Protein AF-A0A5B8LGE0-F1 (afdb_monomer_lite)

Radius of gyration: 20.59 Å; chains: 1; bounding box: 52×40×58 Å

Organism: NCBI:txid1813879

Sequence (280 aa):
MVETSIPETMGCWAMPAGNFDSQLISVGMAQWNFGTGSLQPVLTAWRGQFRHKRDFKRARDALAPSYGKLLFSKDCLAVPVADKCRAAILAAEDEKGRLTPVLAAELTALFESDAMLQVQTDTYIALLDKVRLDLLRVFPAGPMTLRKVRWAIDTRVQQGFLPGDEDIARLRAKLAAMPEAERWPRLRAIFDWYGALARTIDQDGISRDAAWNVAAWNCLIDAGRVDAEQYELMSLTFLRSRTAIGNSGRWQALAFERRAKIVLGVGSVSGVRDGACPAA

pLDDT: mean 88.51, std 12.73, range [37.72, 98.5]

Foldseek 3Di:
DVLLQVLQAPDQWRQWWACLPPQGIFGTRLRQGQQQLRVLVLLVVLCVVDPDPVVSVVVLCVLQVDCSCLCPDPQSSDVNRHPVSVVVSQVQADPNRGGHPNVSRSRVSQCPDPSSVVSRVVVVVVVLVVLVVQLCLLDVDDDDDPLSSSLSSLCCSPPVHFDDPVLSVVLVVCVVPDDPVVLLVVLLVLLVVLLVVLPDPLAPQDDVWNVVFSVFVNLCSVVVNQDPQLSSQLSSLSVSLVPPCVVHNSHSSLSSQSSNCSSSVFGAGSNDTGDGRPVD

Structure (mmCIF, N/CA/C/O backbone):
data_AF-A0A5B8LGE0-F1
#
_entry.id   AF-A0A5B8LGE0-F1
#
loop_
_atom_site.group_PDB
_atom_site.id
_atom_site.type_symbol
_atom_site.label_atom_id
_atom_site.label_alt_id
_atom_site.label_comp_id
_atom_site.label_asym_id
_atom_site.label_entity_id
_atom_site.label_seq_id
_atom_site.pdbx_PDB_ins_code
_atom_site.Cartn_x
_atom_site.Cartn_y
_atom_site.Cartn_z
_atom_site.occupancy
_atom_site.B_iso_or_equiv
_atom_site.auth_seq_id
_atom_site.auth_comp_id
_atom_site.auth_asym_id
_atom_site.auth_atom_id
_atom_site.pdbx_PDB_model_num
ATOM 1 N N . MET A 1 1 ? -8.002 -11.245 -5.816 1.00 41.38 1 MET A N 1
ATOM 2 C CA . MET A 1 1 ? -7.212 -10.367 -6.701 1.00 41.38 1 MET A CA 1
ATOM 3 C C . MET A 1 1 ? -8.003 -9.132 -7.092 1.00 41.38 1 MET A C 1
ATOM 5 O O . MET A 1 1 ? -7.560 -8.073 -6.703 1.00 41.38 1 MET A O 1
ATOM 9 N N . VAL A 1 2 ? -9.191 -9.241 -7.705 1.00 37.72 2 VAL A N 1
ATOM 10 C CA . VAL A 1 2 ? -10.002 -8.075 -8.141 1.00 37.72 2 VAL A CA 1
ATOM 11 C C . VAL A 1 2 ? -10.162 -6.972 -7.076 1.00 37.72 2 VAL A C 1
ATOM 13 O O . VAL A 1 2 ? -9.862 -5.820 -7.339 1.00 37.72 2 VAL A O 1
ATOM 16 N N . GLU A 1 3 ? -10.549 -7.286 -5.838 1.00 39.28 3 GLU A N 1
ATOM 17 C CA . GLU A 1 3 ? -10.764 -6.235 -4.820 1.00 39.28 3 GLU A CA 1
ATOM 18 C C . GLU A 1 3 ? -9.477 -5.581 -4.280 1.00 39.28 3 GLU A C 1
ATOM 20 O O . GLU A 1 3 ? -9.503 -4.423 -3.877 1.00 39.28 3 GLU A O 1
ATOM 25 N N . THR A 1 4 ? -8.341 -6.290 -4.284 1.00 43.78 4 THR A N 1
ATOM 26 C CA . THR A 1 4 ? -7.024 -5.695 -3.972 1.00 43.78 4 THR A CA 1
ATOM 27 C C . THR A 1 4 ? -6.427 -4.979 -5.178 1.00 43.78 4 THR A C 1
ATOM 29 O O . THR A 1 4 ? -5.515 -4.177 -5.027 1.00 43.78 4 THR A O 1
ATOM 32 N N . SER A 1 5 ? -6.917 -5.308 -6.374 1.00 41.28 5 SER A N 1
ATOM 33 C CA . SER A 1 5 ? -6.426 -4.784 -7.633 1.00 41.28 5 SER A CA 1
ATOM 34 C C . SER A 1 5 ? -7.155 -3.486 -7.987 1.00 41.28 5 SER A C 1
ATOM 36 O O . SER A 1 5 ? -6.488 -2.559 -8.396 1.00 41.28 5 SER A O 1
ATOM 38 N N . ILE A 1 6 ? -8.456 -3.317 -7.723 1.00 41.47 6 ILE A N 1
ATOM 39 C CA . ILE A 1 6 ? -9.219 -2.102 -8.101 1.00 41.47 6 ILE A CA 1
ATOM 40 C C . ILE A 1 6 ? -8.590 -0.762 -7.652 1.00 41.47 6 ILE A C 1
ATOM 42 O O . ILE A 1 6 ? -8.547 0.149 -8.478 1.00 41.47 6 ILE A O 1
ATOM 46 N N . PRO A 1 7 ? -8.080 -0.587 -6.413 1.00 45.44 7 PRO A N 1
ATOM 47 C CA . PRO A 1 7 ? -7.469 0.683 -6.018 1.00 45.44 7 PRO A CA 1
ATOM 48 C C . PRO A 1 7 ? -6.023 0.848 -6.514 1.00 45.44 7 PRO A C 1
ATOM 50 O O . PRO A 1 7 ? -5.502 1.956 -6.498 1.00 45.44 7 PRO A O 1
ATOM 53 N N . GLU A 1 8 ? -5.363 -0.237 -6.928 1.00 45.09 8 GLU A N 1
ATOM 54 C CA . GLU A 1 8 ? -3.965 -0.235 -7.386 1.00 45.09 8 GLU A CA 1
ATOM 55 C C . GLU A 1 8 ? -3.835 -0.296 -8.906 1.00 45.09 8 GLU A C 1
ATOM 57 O O . GLU A 1 8 ? -2.857 0.150 -9.482 1.00 45.09 8 GLU A O 1
ATOM 62 N N . THR A 1 9 ? -4.787 -0.914 -9.585 1.00 48.50 9 THR A N 1
ATOM 63 C CA . THR A 1 9 ? -4.635 -1.468 -10.923 1.00 48.50 9 THR A CA 1
ATOM 64 C C . THR A 1 9 ? -6.005 -1.447 -11.587 1.00 48.50 9 THR A C 1
ATOM 66 O O . THR A 1 9 ? -6.955 -2.075 -11.121 1.00 48.50 9 THR A O 1
ATOM 69 N N . MET A 1 10 ? -6.139 -0.743 -12.705 1.00 45.84 10 MET A N 1
ATOM 70 C CA . MET A 1 10 ? -7.353 -0.807 -13.525 1.00 45.84 10 MET A CA 1
ATOM 71 C C . MET A 1 10 ? -7.468 -2.167 -14.267 1.00 45.84 10 MET A C 1
ATOM 73 O O . MET A 1 10 ? -7.729 -2.191 -15.464 1.00 45.84 10 MET A O 1
ATOM 77 N N . GLY A 1 11 ? -7.213 -3.301 -13.593 1.00 42.62 11 GLY A N 1
ATOM 78 C CA . GLY A 1 11 ? -7.150 -4.656 -14.162 1.00 42.62 11 GLY A CA 1
ATOM 79 C C . GLY A 1 11 ? -6.555 -5.707 -13.205 1.00 42.62 11 GLY A C 1
ATOM 80 O O . GLY A 1 11 ? -6.259 -5.409 -12.056 1.00 42.62 11 GLY A O 1
ATOM 81 N N . CYS A 1 12 ? -6.397 -6.962 -13.653 1.00 46.62 12 CYS A N 1
ATOM 82 C CA . CYS A 1 12 ? -5.747 -8.037 -12.870 1.00 46.62 12 CYS A CA 1
ATOM 83 C C . CYS A 1 12 ? -4.208 -7.949 -12.863 1.00 46.62 12 CYS A C 1
ATOM 85 O O . CYS A 1 12 ? -3.565 -8.538 -11.998 1.00 46.62 12 CYS A O 1
ATOM 87 N N . TRP A 1 13 ? -3.635 -7.212 -13.814 1.00 55.00 13 TRP A N 1
ATOM 88 C CA . TRP A 1 13 ? -2.203 -6.988 -13.988 1.00 55.00 13 TRP A CA 1
ATOM 89 C C . TRP A 1 13 ? -2.016 -5.473 -14.044 1.00 55.00 13 TRP A C 1
ATOM 91 O O . TRP A 1 13 ? -2.657 -4.814 -14.859 1.00 55.00 13 TRP A O 1
ATOM 101 N N . ALA A 1 14 ? -1.257 -4.888 -13.117 1.00 59.50 14 ALA A N 1
ATOM 102 C CA . ALA A 1 14 ? -1.131 -3.436 -13.054 1.00 59.50 14 ALA A CA 1
ATOM 103 C C . ALA A 1 14 ? -0.608 -2.847 -14.363 1.00 59.50 14 ALA A C 1
ATOM 105 O O . ALA A 1 14 ? 0.475 -3.223 -14.816 1.00 59.50 14 ALA A O 1
ATOM 106 N N . MET A 1 15 ? -1.328 -1.854 -14.889 1.00 65.06 15 MET A N 1
ATOM 107 C CA . MET A 1 15 ? -0.777 -0.956 -15.897 1.00 65.06 15 MET A CA 1
ATOM 108 C C . MET A 1 15 ? 0.449 -0.238 -15.313 1.00 65.06 15 MET A C 1
ATOM 110 O O . MET A 1 15 ? 0.382 0.208 -14.162 1.00 65.06 15 MET A O 1
ATOM 114 N N . PRO A 1 16 ? 1.546 -0.098 -16.076 1.00 75.50 16 PRO A N 1
ATOM 115 C CA . PRO A 1 16 ? 2.700 0.674 -15.639 1.00 75.50 16 PRO A CA 1
ATOM 116 C C . PRO A 1 16 ? 2.305 2.119 -15.316 1.00 75.50 16 PRO A C 1
ATOM 118 O O . PRO A 1 16 ? 1.623 2.776 -16.105 1.00 75.50 16 PRO A O 1
ATOM 121 N N . ALA A 1 17 ? 2.773 2.624 -14.182 1.00 74.50 17 ALA A N 1
ATOM 122 C CA . ALA A 1 17 ? 2.581 3.999 -13.751 1.00 74.50 17 ALA A CA 1
ATOM 123 C C . ALA A 1 17 ? 3.936 4.659 -13.445 1.00 74.50 17 ALA A C 1
ATOM 125 O O . ALA A 1 17 ? 4.897 3.974 -13.094 1.00 74.50 17 ALA A O 1
ATOM 126 N N . GLY A 1 18 ? 4.020 5.977 -13.652 1.00 67.94 18 GLY A N 1
ATOM 127 C CA . GLY A 1 18 ? 5.249 6.760 -13.464 1.00 67.94 18 GLY A CA 1
ATOM 128 C C . GLY A 1 18 ? 5.377 7.357 -12.064 1.00 67.94 18 GLY A C 1
ATOM 129 O O . GLY A 1 18 ? 4.673 6.957 -11.141 1.00 67.94 18 GLY A O 1
ATOM 130 N N . ASN A 1 19 ? 6.255 8.343 -11.906 1.00 73.50 19 ASN A N 1
ATOM 131 C CA . ASN A 1 19 ? 6.696 8.875 -10.618 1.00 73.50 19 ASN A CA 1
ATOM 132 C C . ASN A 1 19 ? 5.716 9.831 -9.900 1.00 73.50 19 ASN A C 1
ATOM 134 O O . ASN A 1 19 ? 6.153 10.705 -9.144 1.00 73.50 19 ASN A O 1
ATOM 138 N N . PHE A 1 20 ? 4.402 9.705 -10.088 1.00 55.00 20 PHE A N 1
ATOM 139 C CA . PHE A 1 20 ? 3.432 10.589 -9.417 1.00 55.00 20 PHE A CA 1
ATOM 140 C C . PHE A 1 20 ? 3.485 10.474 -7.882 1.00 55.00 20 PHE A C 1
ATOM 142 O O . PHE A 1 20 ? 3.088 11.400 -7.179 1.00 55.00 20 PHE A O 1
ATOM 149 N N . ASP A 1 21 ? 4.015 9.365 -7.360 1.00 56.81 21 ASP A N 1
ATOM 150 C CA . ASP A 1 21 ? 4.139 9.070 -5.934 1.00 56.81 21 ASP A CA 1
ATOM 151 C C . ASP A 1 21 ? 5.583 9.101 -5.392 1.00 56.81 21 ASP A C 1
ATOM 153 O O . ASP A 1 21 ? 5.848 8.729 -4.242 1.00 56.81 21 ASP A O 1
ATOM 157 N N . SER A 1 22 ? 6.525 9.595 -6.202 1.00 64.00 22 SER A N 1
ATOM 158 C CA . SER A 1 22 ? 7.970 9.546 -5.938 1.00 64.00 22 SER A CA 1
ATOM 159 C C . SER A 1 22 ? 8.585 8.131 -5.929 1.00 64.00 22 SER A C 1
ATOM 161 O O . SER A 1 22 ? 9.694 7.962 -5.410 1.00 64.00 22 SER A O 1
ATOM 163 N N . GLN A 1 23 ? 7.914 7.120 -6.504 1.00 71.06 23 GLN A N 1
ATOM 164 C CA . GLN A 1 23 ? 8.410 5.736 -6.600 1.00 71.06 23 GLN A CA 1
ATOM 165 C C . GLN A 1 23 ? 9.053 5.368 -7.954 1.00 71.06 23 GLN A C 1
ATOM 167 O O . GLN A 1 23 ? 9.484 4.227 -8.155 1.00 71.06 23 GLN A O 1
ATOM 172 N N . LEU A 1 24 ? 9.210 6.348 -8.846 1.00 82.25 24 LEU A N 1
ATOM 173 C CA . LEU A 1 24 ? 9.705 6.270 -10.225 1.00 82.25 24 LEU A CA 1
ATOM 174 C C . LEU A 1 24 ? 8.812 5.471 -11.170 1.00 82.25 24 LEU A C 1
ATOM 176 O O . LEU A 1 24 ? 8.144 6.046 -12.012 1.00 82.25 24 LEU A O 1
ATOM 180 N N . ILE A 1 25 ? 8.811 4.149 -11.058 1.00 86.50 25 ILE A N 1
ATOM 181 C CA . ILE A 1 25 ? 7.965 3.281 -11.882 1.00 86.50 25 ILE A CA 1
ATOM 182 C C . ILE A 1 25 ? 7.296 2.308 -10.944 1.00 86.50 25 ILE A C 1
ATOM 184 O O . ILE A 1 25 ? 8.020 1.673 -10.184 1.00 86.50 25 ILE A O 1
ATOM 188 N N . SER A 1 26 ? 5.983 2.150 -11.067 1.00 84.75 26 SER A N 1
ATOM 189 C CA . SER A 1 26 ? 5.189 1.134 -10.372 1.00 84.75 26 SER A CA 1
ATOM 190 C C . SER A 1 26 ? 4.482 0.259 -11.412 1.00 84.75 26 SER A C 1
ATOM 192 O O . SER A 1 26 ? 3.855 0.776 -12.337 1.00 84.75 26 SER A O 1
ATOM 194 N N . VAL A 1 27 ? 4.663 -1.065 -11.353 1.00 86.50 27 VAL A N 1
ATOM 195 C CA . VAL A 1 27 ? 4.187 -1.991 -12.399 1.00 86.50 27 VAL A CA 1
ATOM 196 C C . VAL A 1 27 ? 3.974 -3.420 -11.879 1.00 86.50 27 VAL A C 1
ATOM 198 O O . VAL A 1 27 ? 4.555 -3.845 -10.877 1.00 86.50 27 VAL A O 1
ATOM 201 N N . GLY A 1 28 ? 3.161 -4.200 -12.593 1.00 82.88 28 GLY A N 1
ATOM 202 C CA . GLY A 1 28 ? 2.908 -5.612 -12.314 1.00 82.88 28 GLY A CA 1
ATOM 203 C C . GLY A 1 28 ? 1.924 -5.875 -11.171 1.00 82.88 28 GLY A C 1
ATOM 204 O O . GLY A 1 28 ? 1.484 -4.975 -10.466 1.00 82.88 28 GLY A O 1
ATOM 205 N N . MET A 1 29 ? 1.571 -7.144 -10.969 1.00 78.06 29 MET A N 1
ATOM 206 C CA . MET A 1 29 ? 0.437 -7.580 -10.130 1.00 78.06 29 MET A CA 1
ATOM 207 C C . MET A 1 29 ? 0.413 -7.040 -8.682 1.00 78.06 29 MET A C 1
ATOM 209 O O . MET A 1 29 ? -0.655 -6.974 -8.077 1.00 78.06 29 MET A O 1
ATOM 213 N N . ALA A 1 30 ? 1.561 -6.659 -8.117 1.00 75.56 30 ALA A N 1
ATOM 214 C CA . ALA A 1 30 ? 1.670 -6.125 -6.756 1.00 75.56 30 ALA A CA 1
ATOM 215 C C . ALA A 1 30 ? 2.222 -4.686 -6.698 1.00 75.56 30 ALA A C 1
ATOM 217 O O . ALA A 1 30 ? 2.698 -4.282 -5.642 1.00 75.56 30 ALA A O 1
ATOM 218 N N . GLN A 1 31 ? 2.176 -3.934 -7.809 1.00 78.12 31 GLN A N 1
ATOM 219 C CA . GLN A 1 31 ? 2.710 -2.565 -7.908 1.00 78.12 31 GLN A CA 1
ATOM 220 C C . GLN A 1 31 ? 4.183 -2.459 -7.476 1.00 78.12 31 GLN A C 1
ATOM 222 O O . GLN A 1 31 ? 4.584 -1.619 -6.665 1.00 78.12 31 GLN A O 1
ATOM 227 N N . TRP A 1 32 ? 5.011 -3.348 -8.028 1.00 84.44 32 TRP A N 1
ATOM 228 C CA . TRP A 1 32 ? 6.449 -3.352 -7.785 1.00 84.44 32 TRP A CA 1
ATOM 229 C C . TRP A 1 32 ? 7.057 -2.058 -8.294 1.00 84.44 32 TRP A C 1
ATOM 231 O O . TRP A 1 32 ? 6.795 -1.666 -9.432 1.00 84.44 32 TRP A O 1
ATOM 241 N N . ASN A 1 33 ? 7.907 -1.431 -7.485 1.00 86.25 33 ASN A N 1
ATOM 242 C CA . ASN A 1 33 ? 8.450 -0.130 -7.826 1.00 86.25 33 ASN A CA 1
ATOM 243 C C . ASN A 1 33 ? 9.933 0.060 -7.518 1.00 86.25 33 ASN A C 1
ATOM 245 O O . ASN A 1 33 ? 10.510 -0.586 -6.637 1.00 86.25 33 ASN A O 1
ATOM 249 N N . PHE A 1 34 ? 10.559 0.955 -8.283 1.00 85.94 34 PHE A N 1
ATOM 250 C CA . PHE A 1 34 ? 11.984 1.264 -8.154 1.00 85.94 34 PHE A CA 1
ATOM 251 C C . PHE A 1 34 ? 12.301 2.025 -6.865 1.00 85.94 34 PHE A C 1
ATOM 253 O O . PHE A 1 34 ? 13.327 1.744 -6.239 1.00 85.94 34 PHE A O 1
ATOM 260 N N . GLY A 1 35 ? 11.436 2.961 -6.459 1.00 79.88 35 GLY A N 1
ATOM 261 C CA . GLY A 1 35 ? 11.662 3.831 -5.302 1.00 79.88 35 GLY A CA 1
ATOM 262 C C . GLY A 1 35 ? 11.784 3.078 -3.978 1.00 79.88 35 GLY A C 1
ATOM 263 O O . GLY A 1 35 ? 12.619 3.428 -3.149 1.00 79.88 35 GLY A O 1
ATOM 264 N N . THR A 1 36 ? 11.013 2.003 -3.798 1.00 78.06 36 THR A N 1
ATOM 265 C CA . THR A 1 36 ? 11.077 1.128 -2.612 1.00 78.06 36 THR A CA 1
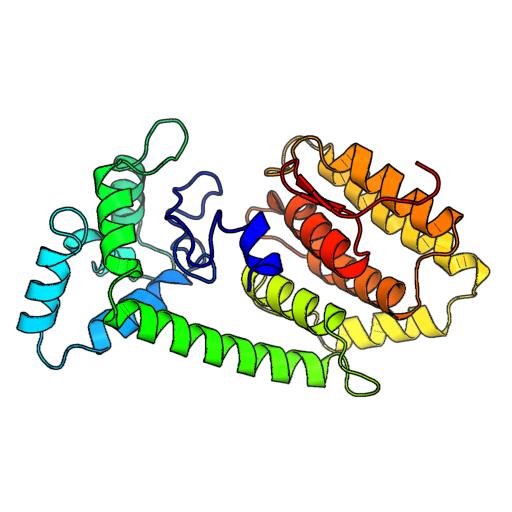ATOM 266 C C . THR A 1 36 ? 12.067 -0.028 -2.757 1.00 78.06 36 THR A C 1
ATOM 268 O O . THR A 1 36 ? 12.308 -0.751 -1.792 1.00 78.06 36 THR A O 1
ATOM 271 N N . GLY A 1 37 ? 12.649 -0.228 -3.943 1.00 85.00 37 GLY A N 1
ATOM 272 C CA . GLY A 1 37 ? 13.551 -1.350 -4.205 1.00 85.00 37 GLY A CA 1
ATOM 273 C C . GLY A 1 37 ? 12.851 -2.673 -4.532 1.00 85.00 37 GLY A C 1
ATOM 274 O O . GLY A 1 37 ? 13.506 -3.715 -4.568 1.00 85.00 37 GLY A O 1
ATOM 275 N N . SER A 1 38 ? 11.531 -2.667 -4.726 1.00 86.38 38 SER A N 1
ATOM 276 C CA . SER A 1 38 ? 10.722 -3.883 -4.862 1.00 86.38 38 SER A CA 1
ATOM 277 C C . SER A 1 38 ? 10.644 -4.409 -6.304 1.00 86.38 38 SER A C 1
ATOM 279 O O . SER A 1 38 ? 10.415 -5.600 -6.510 1.00 86.38 38 SER A O 1
ATOM 281 N N . LEU A 1 39 ? 10.929 -3.567 -7.303 1.00 91.19 39 LEU A N 1
ATOM 282 C CA . LEU A 1 39 ? 10.985 -3.944 -8.723 1.00 91.19 39 LEU A CA 1
ATOM 283 C C . LEU A 1 39 ? 12.300 -4.642 -9.118 1.00 91.19 39 LEU A C 1
ATOM 285 O O . LEU A 1 39 ? 12.318 -5.535 -9.966 1.00 91.19 39 LEU A O 1
ATOM 289 N N . GLN A 1 40 ? 13.411 -4.279 -8.482 1.00 93.75 40 GLN A N 1
ATOM 290 C CA . GLN A 1 40 ? 14.753 -4.772 -8.797 1.00 93.75 40 GLN A CA 1
ATOM 291 C C . GLN A 1 40 ? 14.876 -6.301 -8.652 1.00 93.75 40 GLN A C 1
ATOM 293 O O . GLN A 1 40 ? 15.437 -6.932 -9.557 1.00 93.75 40 GLN A O 1
ATOM 298 N N . PRO A 1 41 ? 14.336 -6.942 -7.592 1.00 92.69 41 PRO A N 1
ATOM 299 C CA . PRO A 1 41 ? 14.318 -8.398 -7.480 1.00 92.69 41 PRO A CA 1
ATOM 300 C C . PRO A 1 41 ? 13.515 -9.077 -8.594 1.00 92.69 41 PRO A C 1
ATOM 302 O O . PRO A 1 41 ? 13.963 -10.096 -9.113 1.00 92.69 41 PRO A O 1
ATOM 305 N N . VAL A 1 42 ? 12.383 -8.498 -9.010 1.00 94.25 42 VAL A N 1
ATOM 306 C CA . VAL A 1 42 ? 11.525 -9.038 -10.083 1.00 94.25 42 VAL A CA 1
ATOM 307 C C . VAL A 1 42 ? 12.264 -9.017 -11.422 1.00 94.25 42 VAL A C 1
ATOM 309 O O . VAL A 1 42 ? 12.365 -10.040 -12.101 1.00 94.25 42 VAL A O 1
ATOM 312 N N . LEU A 1 43 ? 12.881 -7.885 -11.772 1.00 95.94 43 LEU A N 1
ATOM 313 C CA . LEU A 1 43 ? 13.705 -7.776 -12.980 1.00 95.94 43 LEU A CA 1
ATOM 314 C C . LEU A 1 43 ? 14.921 -8.716 -12.919 1.00 95.94 43 LEU A C 1
ATOM 316 O O . LEU A 1 43 ? 15.273 -9.365 -13.907 1.00 95.94 43 LEU A O 1
ATOM 320 N N . THR A 1 44 ? 15.557 -8.843 -11.754 1.00 96.00 44 THR A N 1
ATOM 321 C CA . THR A 1 44 ? 16.690 -9.763 -11.566 1.00 96.00 44 THR A CA 1
ATOM 322 C C . THR A 1 44 ? 16.272 -11.220 -11.759 1.00 96.00 44 THR A C 1
ATOM 324 O O . THR A 1 44 ? 16.975 -11.962 -12.447 1.00 96.00 44 THR A O 1
ATOM 327 N N . ALA A 1 45 ? 15.119 -11.620 -11.218 1.00 95.69 45 ALA A N 1
ATOM 328 C CA . ALA A 1 45 ? 14.567 -12.961 -11.371 1.00 95.69 45 ALA A CA 1
ATOM 329 C C . ALA A 1 45 ? 14.220 -13.268 -12.834 1.00 95.69 45 ALA A C 1
ATO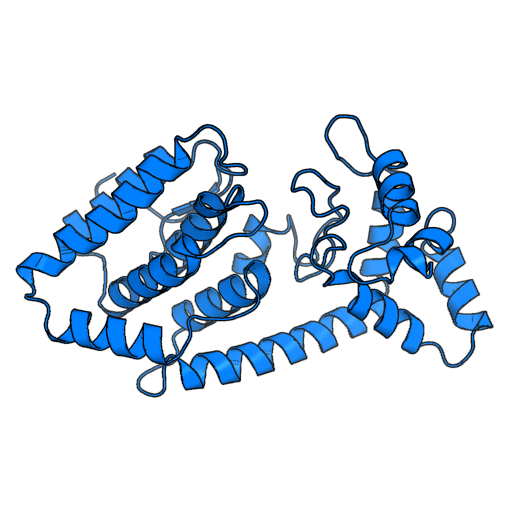M 331 O O . ALA A 1 45 ? 14.635 -14.306 -13.345 1.00 95.69 45 ALA A O 1
ATOM 332 N N . TRP A 1 46 ? 13.577 -12.336 -13.545 1.00 96.69 46 TRP A N 1
ATOM 333 C CA . TRP A 1 46 ? 13.291 -12.493 -14.975 1.00 96.69 46 TRP A CA 1
ATOM 334 C C . TRP A 1 46 ? 14.559 -12.663 -15.804 1.00 96.69 46 TRP A C 1
ATOM 336 O O . TRP A 1 46 ? 14.680 -13.596 -16.594 1.00 96.69 46 TRP A O 1
ATOM 346 N N . ARG A 1 47 ? 15.574 -11.822 -15.570 1.00 95.81 47 ARG A N 1
ATOM 347 C CA . ARG A 1 47 ? 16.888 -11.997 -16.202 1.00 95.81 47 ARG A CA 1
ATOM 348 C C . ARG A 1 47 ? 17.498 -13.368 -15.872 1.00 95.81 47 ARG A C 1
ATOM 350 O O . ARG A 1 47 ? 18.172 -13.943 -16.726 1.00 95.81 47 ARG A O 1
ATOM 357 N N . GLY A 1 48 ? 17.290 -13.862 -14.654 1.00 94.62 48 GLY A N 1
ATOM 358 C CA . GLY A 1 48 ? 17.776 -15.155 -14.171 1.00 94.62 48 GLY A CA 1
ATOM 359 C C . GLY A 1 48 ? 17.130 -16.374 -14.835 1.00 94.62 48 GLY A C 1
ATOM 360 O O . GLY A 1 48 ? 17.742 -17.437 -14.833 1.00 94.62 48 GLY A O 1
ATOM 361 N N . GLN A 1 49 ? 15.956 -16.232 -15.459 1.00 93.88 49 GLN A N 1
ATOM 362 C CA . GLN A 1 49 ? 15.298 -17.333 -16.179 1.00 93.88 49 GLN A CA 1
ATOM 363 C C . GLN A 1 49 ? 16.031 -17.737 -17.468 1.00 93.88 49 GLN A C 1
ATOM 365 O O . GLN A 1 49 ? 15.844 -18.839 -17.982 1.00 93.88 49 GLN A O 1
ATOM 370 N N . PHE A 1 50 ? 16.889 -16.868 -18.005 1.00 94.31 50 PHE A N 1
ATOM 371 C CA . PHE A 1 50 ? 17.612 -17.142 -19.241 1.00 94.31 50 PHE A CA 1
ATOM 372 C C . PHE A 1 50 ? 18.946 -17.835 -18.964 1.00 94.31 50 PHE A C 1
ATOM 374 O O . PHE A 1 50 ? 19.865 -17.249 -18.390 1.00 94.31 50 PHE A O 1
ATOM 381 N N . ARG A 1 51 ? 19.100 -19.060 -19.482 1.00 90.94 51 ARG A N 1
ATOM 382 C CA . ARG A 1 51 ? 20.337 -19.852 -19.362 1.00 90.94 51 ARG A CA 1
ATOM 383 C C . ARG A 1 51 ? 21.564 -19.142 -19.941 1.00 90.94 51 ARG A C 1
ATOM 385 O O . ARG A 1 51 ? 22.665 -19.271 -19.408 1.00 90.94 51 ARG A O 1
ATOM 392 N N . HIS A 1 52 ? 21.392 -18.401 -21.036 1.00 94.94 52 HIS A N 1
ATOM 393 C CA . HIS A 1 52 ? 22.484 -17.704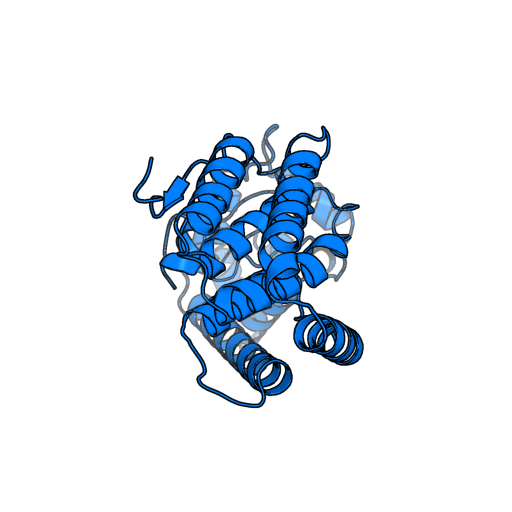 -21.708 1.00 94.94 52 HIS A CA 1
ATOM 394 C C . HIS A 1 52 ? 22.221 -16.203 -21.836 1.00 94.94 52 HIS A C 1
ATOM 396 O O . HIS A 1 52 ? 21.129 -15.750 -22.178 1.00 94.94 52 HIS A O 1
ATOM 402 N N . LYS A 1 53 ? 23.289 -15.409 -21.681 1.00 92.94 53 LYS A N 1
ATOM 403 C CA . LYS A 1 53 ? 23.249 -13.942 -21.821 1.00 92.94 53 LYS A CA 1
ATOM 404 C C . LYS A 1 53 ? 22.710 -13.483 -23.183 1.00 92.94 53 LYS A C 1
ATOM 406 O O . LYS A 1 53 ? 22.124 -12.407 -23.269 1.00 92.94 53 LYS A O 1
ATOM 411 N N . ARG A 1 54 ? 22.934 -14.260 -24.250 1.00 95.75 54 ARG A N 1
ATOM 412 C CA . ARG A 1 54 ? 22.428 -13.958 -25.599 1.00 95.75 54 ARG A CA 1
ATOM 413 C C . ARG A 1 54 ? 20.904 -14.059 -25.667 1.00 95.75 54 ARG A C 1
ATOM 415 O O . ARG A 1 54 ? 20.291 -13.193 -26.283 1.00 95.75 54 ARG A O 1
ATOM 422 N N . ASP A 1 55 ? 20.318 -15.061 -25.016 1.00 95.81 55 ASP A N 1
ATOM 423 C CA . ASP A 1 55 ? 18.868 -15.270 -25.012 1.00 95.81 55 ASP A CA 1
ATOM 424 C C . ASP A 1 55 ? 18.163 -14.160 -24.235 1.00 95.81 55 ASP A C 1
ATOM 426 O O . ASP A 1 55 ? 17.227 -13.563 -24.759 1.00 95.81 55 ASP A O 1
ATOM 430 N N . PHE A 1 56 ? 18.704 -13.786 -23.069 1.00 96.44 56 PHE A N 1
ATOM 431 C CA . PHE A 1 56 ? 18.246 -12.612 -22.319 1.00 96.44 56 PHE A CA 1
ATOM 432 C C . PHE A 1 56 ? 18.286 -11.337 -23.168 1.00 96.44 56 PHE A C 1
ATOM 434 O O . PHE A 1 56 ? 17.304 -10.606 -23.226 1.00 96.44 56 PHE A O 1
ATOM 441 N N . LYS A 1 57 ? 19.411 -11.057 -23.846 1.00 96.62 57 LYS A N 1
ATOM 442 C CA . LYS A 1 57 ? 19.526 -9.859 -24.693 1.00 96.62 57 LYS A CA 1
ATOM 443 C C . LYS A 1 57 ? 18.476 -9.855 -25.802 1.00 96.62 57 LYS A C 1
ATOM 445 O O . LYS A 1 57 ? 17.842 -8.830 -25.998 1.00 96.62 57 LYS A O 1
ATOM 450 N N . ARG A 1 58 ? 18.278 -10.987 -26.486 1.00 96.94 58 ARG A N 1
ATOM 451 C CA . ARG A 1 58 ? 17.281 -11.117 -27.557 1.00 96.94 58 ARG A CA 1
ATOM 452 C C . ARG A 1 58 ? 15.863 -10.893 -27.029 1.00 96.94 58 ARG A C 1
ATOM 454 O O . ARG A 1 58 ? 15.124 -10.136 -27.639 1.00 96.94 58 ARG A O 1
ATOM 461 N N . ALA A 1 59 ? 15.503 -11.515 -25.906 1.00 96.69 59 ALA A N 1
ATOM 462 C CA . ALA A 1 59 ? 14.186 -11.345 -25.295 1.00 96.69 59 ALA A CA 1
ATOM 463 C C . ALA A 1 59 ? 13.956 -9.897 -24.838 1.00 96.69 59 ALA A C 1
ATOM 465 O O . ALA A 1 59 ? 12.933 -9.301 -25.158 1.00 96.69 59 ALA A O 1
ATOM 466 N N . ARG A 1 60 ? 14.941 -9.299 -24.158 1.00 97.31 60 ARG A N 1
ATOM 467 C CA . ARG A 1 60 ? 14.899 -7.895 -23.738 1.00 97.31 60 ARG A CA 1
ATOM 468 C C . ARG A 1 60 ? 14.753 -6.953 -24.929 1.00 97.31 60 ARG A C 1
ATOM 470 O O . ARG A 1 60 ? 13.927 -6.060 -24.870 1.00 97.31 60 ARG A O 1
ATOM 477 N N . ASP A 1 61 ? 15.550 -7.131 -25.980 1.00 97.19 61 ASP A N 1
ATOM 478 C CA . ASP A 1 61 ? 15.530 -6.241 -27.147 1.00 97.19 61 ASP A CA 1
ATOM 479 C C . ASP A 1 61 ? 14.242 -6.410 -27.974 1.00 97.19 61 ASP A C 1
ATOM 481 O O . ASP A 1 61 ? 13.842 -5.476 -28.658 1.00 97.19 61 ASP A O 1
ATOM 485 N N . ALA A 1 62 ? 13.574 -7.566 -27.888 1.00 97.00 62 ALA A N 1
ATOM 486 C CA . ALA A 1 62 ? 12.266 -7.786 -28.501 1.00 97.00 62 ALA A CA 1
ATOM 487 C C . ALA A 1 62 ? 11.117 -7.128 -27.714 1.00 97.00 62 ALA A C 1
ATOM 489 O O . ALA A 1 62 ? 10.212 -6.570 -28.323 1.00 97.00 62 ALA A O 1
ATOM 490 N N . LEU A 1 63 ? 11.147 -7.196 -26.378 1.00 96.69 63 LEU A N 1
ATOM 491 C CA . LEU A 1 63 ? 10.072 -6.680 -25.515 1.00 96.69 63 LEU A CA 1
ATOM 492 C C . LEU A 1 63 ? 10.239 -5.194 -25.168 1.00 96.69 63 LEU A C 1
ATOM 494 O O . LEU A 1 63 ? 9.258 -4.475 -25.022 1.00 96.69 63 LEU A O 1
ATOM 498 N N . ALA A 1 64 ? 11.484 -4.744 -25.019 1.00 96.56 64 ALA A N 1
ATOM 499 C CA . ALA A 1 64 ? 11.846 -3.403 -24.578 1.00 96.56 64 ALA A CA 1
ATOM 500 C C . ALA A 1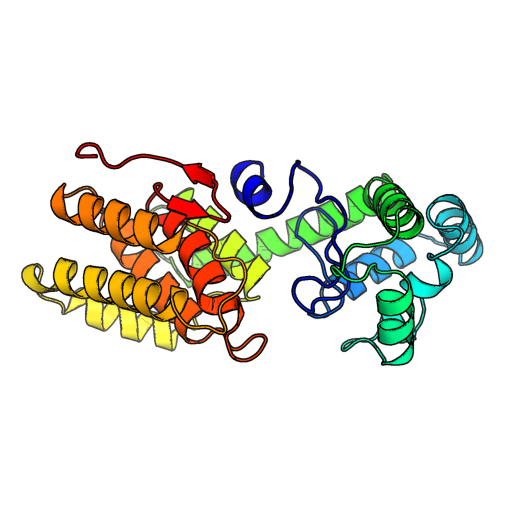 64 ? 13.066 -2.868 -25.363 1.00 96.56 64 ALA A C 1
ATOM 502 O O . ALA A 1 64 ? 14.161 -2.726 -24.797 1.00 96.56 64 ALA A O 1
ATOM 503 N N . PRO A 1 65 ? 12.924 -2.621 -26.681 1.00 97.19 65 PRO A N 1
ATOM 504 C CA . PRO A 1 65 ? 14.031 -2.221 -27.553 1.00 97.19 65 PRO A CA 1
ATOM 505 C C . PRO A 1 65 ? 14.700 -0.899 -27.147 1.00 97.19 65 PRO A C 1
ATOM 507 O O . PRO A 1 65 ? 15.915 -0.755 -27.315 1.00 97.19 65 PRO A O 1
ATOM 510 N N . SER A 1 66 ? 13.942 0.051 -26.597 1.00 97.25 66 SER A N 1
ATOM 511 C CA . SER A 1 66 ? 14.419 1.402 -26.281 1.00 97.25 66 SER A CA 1
ATOM 512 C C . SER A 1 66 ? 14.928 1.488 -24.845 1.00 97.25 66 SER A C 1
ATOM 514 O O . SER A 1 66 ? 16.066 1.897 -24.600 1.00 97.25 66 SER A O 1
ATOM 516 N N . TYR A 1 67 ? 14.117 1.045 -23.883 1.00 96.56 67 TYR A N 1
ATOM 517 C CA . TYR A 1 67 ? 14.369 1.219 -22.455 1.00 96.56 67 TYR A CA 1
ATOM 518 C C . TYR A 1 67 ? 14.885 -0.041 -21.764 1.00 96.56 67 TYR A C 1
ATOM 520 O O . TYR A 1 67 ? 15.417 0.051 -20.658 1.00 96.56 67 TYR A O 1
ATOM 528 N N . GLY A 1 68 ? 14.851 -1.215 -22.398 1.00 96.12 68 GLY A N 1
ATOM 529 C CA . GLY A 1 68 ? 15.303 -2.459 -21.770 1.00 96.12 68 GLY A CA 1
ATOM 530 C C . GLY A 1 68 ? 16.753 -2.395 -21.275 1.00 96.12 68 GLY A C 1
ATOM 531 O O . GLY A 1 68 ? 17.083 -2.901 -20.202 1.00 96.12 68 GLY A O 1
ATOM 532 N N . LYS A 1 69 ? 17.661 -1.734 -22.005 1.00 96.88 69 LYS A N 1
ATOM 533 C CA . LYS A 1 69 ? 19.049 -1.544 -21.536 1.00 96.88 69 LYS A CA 1
ATOM 534 C C . LYS A 1 69 ? 19.130 -0.699 -20.263 1.00 96.88 69 LYS A C 1
ATOM 536 O O . LYS A 1 69 ? 19.981 -0.991 -19.426 1.00 96.88 69 LYS A O 1
ATOM 541 N N . LEU A 1 70 ? 18.272 0.314 -20.137 1.00 96.25 70 LEU A N 1
ATOM 542 C CA . LEU A 1 70 ? 18.169 1.153 -18.947 1.00 96.25 70 LEU A CA 1
ATOM 543 C C . LEU A 1 70 ? 17.589 0.348 -17.779 1.00 96.25 70 LEU A C 1
ATOM 545 O O . LEU A 1 70 ? 18.256 0.231 -16.755 1.00 96.25 70 LEU A O 1
ATOM 549 N N . LEU A 1 71 ? 16.418 -0.271 -17.961 1.00 95.56 71 LEU A N 1
ATOM 550 C CA . LEU A 1 71 ? 15.695 -1.011 -16.916 1.00 95.56 71 LEU A CA 1
ATOM 551 C C . LEU A 1 71 ? 16.551 -2.114 -16.271 1.00 95.56 71 LEU A C 1
ATOM 553 O O . LEU A 1 71 ? 16.523 -2.299 -15.059 1.00 95.56 71 LEU A O 1
ATOM 557 N N . PHE A 1 72 ? 17.368 -2.808 -17.070 1.00 96.62 72 PHE A N 1
ATOM 558 C CA . PHE A 1 72 ? 18.272 -3.869 -16.604 1.00 96.62 72 PHE A CA 1
ATOM 559 C C . PHE A 1 72 ? 19.722 -3.402 -16.385 1.00 96.62 72 PHE A C 1
ATOM 561 O O . PHE A 1 72 ? 20.641 -4.228 -16.296 1.00 96.62 72 PHE A O 1
ATOM 568 N N . SER A 1 73 ? 19.962 -2.091 -16.347 1.00 96.50 73 SER A N 1
ATOM 569 C CA . SER A 1 73 ? 21.279 -1.531 -16.045 1.00 96.50 73 SER A CA 1
ATOM 570 C C . SER A 1 73 ? 21.661 -1.774 -14.584 1.00 96.50 73 SER A C 1
ATOM 572 O O . SER A 1 73 ? 20.810 -1.961 -13.717 1.00 96.50 73 SER A O 1
ATOM 574 N N . LYS A 1 74 ? 22.967 -1.736 -14.290 1.00 96.50 74 LYS A N 1
ATOM 575 C CA . LYS A 1 74 ? 23.463 -1.807 -12.907 1.00 96.50 74 LYS A CA 1
ATOM 576 C C . LYS A 1 74 ? 22.870 -0.689 -12.038 1.00 96.50 74 LYS A C 1
ATOM 578 O O . LYS A 1 74 ? 22.582 -0.927 -10.874 1.00 96.50 74 LYS A O 1
ATOM 583 N N . ASP A 1 75 ? 22.677 0.489 -12.625 1.00 95.75 75 ASP A N 1
ATOM 584 C CA . ASP A 1 75 ? 22.181 1.682 -11.941 1.00 95.75 75 ASP A CA 1
ATOM 585 C C . ASP A 1 75 ? 20.703 1.540 -11.541 1.00 95.75 75 ASP A C 1
ATOM 587 O O . ASP A 1 75 ? 20.335 1.928 -10.434 1.00 95.75 75 ASP A O 1
ATOM 591 N N . CYS A 1 76 ? 19.868 0.947 -12.405 1.00 94.06 76 CYS A N 1
ATOM 592 C CA . CYS A 1 76 ? 18.454 0.702 -12.097 1.00 94.06 76 CYS A CA 1
ATOM 593 C C . CYS A 1 76 ? 18.228 -0.524 -11.210 1.00 94.06 76 CYS A C 1
ATOM 595 O O . CYS A 1 76 ? 17.278 -0.549 -10.437 1.00 94.06 76 CYS A O 1
ATOM 597 N N . LEU A 1 77 ? 19.104 -1.531 -11.276 1.00 95.88 77 LEU A N 1
ATOM 598 C CA . LEU A 1 77 ? 19.027 -2.707 -10.402 1.00 95.88 77 LEU A CA 1
ATOM 599 C C . LEU A 1 77 ? 19.634 -2.475 -9.005 1.00 95.88 77 LEU A C 1
ATOM 601 O O . LEU A 1 77 ? 19.569 -3.369 -8.163 1.00 95.88 77 LEU A O 1
ATOM 605 N N . ALA A 1 78 ? 20.217 -1.303 -8.745 1.00 93.56 78 ALA A N 1
ATOM 606 C CA . ALA A 1 78 ? 20.679 -0.922 -7.416 1.00 93.56 78 ALA A CA 1
ATOM 607 C C . ALA A 1 78 ? 19.497 -0.629 -6.469 1.00 93.56 78 ALA A C 1
ATOM 609 O O . ALA A 1 78 ? 18.427 -0.186 -6.899 1.00 93.56 78 ALA A O 1
ATOM 610 N N . VAL A 1 79 ? 19.704 -0.873 -5.171 1.00 90.50 79 VAL A N 1
ATOM 611 C CA . VAL A 1 79 ? 18.765 -0.520 -4.097 1.00 90.50 79 VAL A CA 1
ATOM 612 C C . VAL A 1 79 ? 19.532 0.285 -3.036 1.00 90.50 79 VAL A C 1
ATOM 614 O O . VAL A 1 79 ? 20.384 -0.297 -2.361 1.00 90.50 79 VAL A O 1
ATOM 617 N N . PRO A 1 80 ? 19.272 1.598 -2.882 1.00 89.31 80 PRO A N 1
ATOM 618 C CA . PRO A 1 80 ? 18.398 2.429 -3.721 1.00 89.31 80 PRO A CA 1
ATOM 619 C C . PRO A 1 80 ? 18.917 2.557 -5.165 1.00 89.31 80 PRO A C 1
ATOM 621 O O . PRO A 1 80 ? 20.095 2.316 -5.437 1.00 89.31 80 PRO A O 1
ATOM 624 N N . VAL A 1 81 ? 18.034 2.935 -6.095 1.00 91.25 81 VAL A N 1
ATOM 625 C CA . VAL A 1 81 ? 18.418 3.215 -7.491 1.00 91.25 81 VAL A CA 1
ATOM 626 C C . VAL A 1 81 ? 19.452 4.334 -7.556 1.00 91.25 81 VAL A C 1
ATOM 628 O O . VAL A 1 81 ? 19.354 5.323 -6.832 1.00 91.25 81 VAL A O 1
ATOM 631 N N . ALA A 1 82 ? 20.437 4.198 -8.441 1.00 93.38 82 ALA A N 1
ATOM 632 C CA . ALA A 1 82 ? 21.453 5.229 -8.611 1.00 93.38 82 ALA A CA 1
ATOM 633 C C . ALA A 1 82 ? 20.897 6.451 -9.365 1.00 93.38 82 ALA A C 1
ATOM 635 O O . ALA A 1 82 ? 20.045 6.312 -10.250 1.00 93.38 82 ALA A O 1
ATOM 636 N N . ASP A 1 83 ? 21.446 7.637 -9.086 1.00 92.88 83 ASP A N 1
ATOM 637 C CA . ASP A 1 83 ? 20.986 8.917 -9.653 1.00 92.88 83 ASP A CA 1
ATOM 638 C C . ASP A 1 83 ? 20.926 8.919 -11.180 1.00 92.88 83 ASP A C 1
ATOM 640 O O . ASP A 1 83 ? 20.023 9.500 -11.778 1.00 92.88 83 ASP A O 1
ATOM 644 N N . LYS A 1 84 ? 21.851 8.209 -11.831 1.00 94.06 84 LYS A N 1
ATOM 645 C CA . LYS A 1 84 ? 21.865 8.072 -13.288 1.00 94.06 84 LYS A CA 1
ATOM 646 C C . LYS A 1 84 ? 20.628 7.346 -13.822 1.00 94.06 84 LYS A C 1
ATOM 648 O O . LYS A 1 84 ? 20.074 7.768 -14.834 1.00 94.06 84 LYS A O 1
ATOM 653 N N . CYS A 1 85 ? 20.194 6.273 -13.159 1.00 94.06 85 CYS A N 1
ATOM 654 C CA . CYS A 1 85 ? 18.943 5.605 -13.511 1.00 94.06 85 CYS A CA 1
ATOM 655 C C . CYS A 1 85 ? 17.755 6.527 -13.235 1.00 94.06 85 CYS A C 1
ATOM 657 O O . CYS A 1 85 ? 16.904 6.705 -14.104 1.00 94.06 85 CYS A O 1
ATOM 659 N N . ARG A 1 86 ? 17.742 7.156 -12.053 1.00 91.69 86 ARG A N 1
ATOM 660 C CA . ARG A 1 86 ? 16.687 8.083 -11.637 1.00 91.69 86 ARG A CA 1
ATOM 661 C C . ARG A 1 86 ? 16.465 9.180 -12.675 1.00 91.69 86 ARG A C 1
ATOM 663 O O . ARG A 1 86 ? 15.350 9.347 -13.152 1.00 91.69 86 ARG A O 1
ATOM 670 N N . ALA A 1 87 ? 17.526 9.880 -13.069 1.00 93.00 87 ALA A N 1
ATOM 671 C CA . ALA A 1 87 ? 17.466 10.950 -14.058 1.00 93.00 87 ALA A CA 1
ATOM 672 C C . ALA A 1 87 ? 16.974 10.456 -15.427 1.00 93.00 87 ALA A C 1
ATOM 674 O O . ALA A 1 87 ? 16.186 11.135 -16.075 1.00 93.00 87 ALA A O 1
ATOM 675 N N . ALA A 1 88 ? 17.403 9.266 -15.858 1.00 93.44 88 ALA A N 1
ATOM 676 C CA . ALA A 1 88 ? 16.984 8.699 -17.136 1.00 93.44 88 ALA A CA 1
ATOM 677 C C . ALA A 1 88 ? 15.505 8.275 -17.151 1.00 93.44 88 ALA A C 1
ATOM 679 O O . ALA A 1 88 ? 14.851 8.434 -18.178 1.00 93.44 88 ALA A O 1
ATOM 680 N N . ILE A 1 89 ? 14.976 7.760 -16.034 1.00 91.31 89 ILE A N 1
ATOM 681 C CA . ILE A 1 89 ? 13.543 7.458 -15.896 1.00 91.31 89 ILE A CA 1
ATOM 682 C C . ILE A 1 89 ? 12.730 8.753 -15.886 1.00 91.31 89 ILE A C 1
ATOM 684 O O . ILE A 1 89 ? 11.783 8.862 -16.653 1.00 91.31 89 ILE A O 1
ATOM 688 N N . LEU A 1 90 ? 13.137 9.754 -15.099 1.00 90.31 90 LEU A N 1
ATOM 689 C CA . LEU A 1 90 ? 12.448 11.050 -15.045 1.00 90.31 90 LEU A CA 1
ATOM 690 C C . LEU A 1 90 ? 12.448 11.771 -16.400 1.00 90.31 90 LEU A C 1
ATOM 692 O O . LEU A 1 90 ? 11.481 12.434 -16.750 1.00 90.31 90 LEU A O 1
ATOM 696 N N . ALA A 1 91 ? 13.506 11.616 -17.199 1.00 91.88 91 ALA A N 1
ATOM 697 C CA . ALA A 1 91 ? 13.548 12.135 -18.567 1.00 91.88 91 ALA A CA 1
ATOM 698 C C . ALA A 1 91 ? 12.593 11.400 -19.531 1.00 91.88 91 ALA A C 1
ATOM 700 O O . ALA A 1 91 ? 12.347 11.877 -20.637 1.00 91.88 91 ALA A O 1
ATOM 701 N N . ALA A 1 92 ? 12.082 10.232 -19.136 1.00 90.25 92 ALA A N 1
ATOM 702 C CA . ALA A 1 92 ? 11.097 9.442 -19.866 1.00 90.25 92 ALA A CA 1
ATOM 703 C C . ALA A 1 92 ? 9.674 9.608 -19.300 1.00 90.25 92 ALA A C 1
ATOM 705 O O . ALA A 1 92 ? 8.811 8.767 -19.577 1.00 90.25 92 ALA A O 1
ATOM 706 N N . GLU A 1 93 ? 9.436 10.682 -18.543 1.00 89.31 93 GLU A N 1
ATOM 707 C CA . GLU A 1 93 ? 8.140 11.084 -18.000 1.00 89.31 93 GLU A CA 1
ATOM 708 C C . GLU A 1 93 ? 7.693 12.448 -18.540 1.00 89.31 93 GLU A C 1
ATOM 710 O O . GLU A 1 93 ? 8.507 13.262 -18.978 1.00 89.31 93 GLU A O 1
ATOM 715 N N . ASP A 1 94 ? 6.383 12.696 -18.524 1.00 83.06 94 ASP A N 1
ATOM 716 C CA . ASP A 1 94 ? 5.808 14.015 -18.781 1.00 83.06 94 ASP A CA 1
ATOM 717 C C . ASP A 1 94 ? 5.824 14.908 -17.524 1.00 83.06 94 ASP A C 1
ATOM 719 O O . ASP A 1 94 ? 6.142 14.476 -16.416 1.00 83.06 94 ASP A O 1
ATOM 723 N N . GLU A 1 95 ? 5.429 16.175 -17.678 1.00 80.06 95 GLU A N 1
ATOM 724 C CA . GLU A 1 95 ? 5.359 17.153 -16.577 1.00 80.06 95 GLU A CA 1
ATOM 725 C C . GLU A 1 95 ? 4.412 16.736 -15.433 1.00 80.06 95 GLU A C 1
ATOM 727 O O . GLU A 1 95 ? 4.448 17.318 -14.350 1.00 80.06 95 GLU A O 1
ATOM 732 N N . LYS A 1 96 ? 3.551 15.736 -15.661 1.00 76.69 96 LYS A N 1
ATOM 733 C CA . LYS A 1 96 ? 2.611 15.182 -14.679 1.00 76.69 96 LYS A CA 1
ATOM 734 C C . LYS A 1 96 ? 3.130 13.881 -14.054 1.00 76.69 96 LYS A C 1
ATOM 736 O O . LYS A 1 96 ? 2.373 13.228 -13.336 1.00 76.69 96 LYS A O 1
ATOM 741 N N . GLY A 1 97 ? 4.377 13.491 -14.331 1.00 80.12 97 GLY A N 1
ATOM 742 C CA . GLY A 1 97 ? 4.986 12.253 -13.843 1.00 80.12 97 GLY A CA 1
ATOM 743 C C . GLY A 1 97 ? 4.429 10.994 -14.509 1.00 80.12 97 GLY A C 1
ATOM 744 O O . GLY A 1 97 ? 4.491 9.910 -13.930 1.00 80.12 97 GLY A O 1
ATOM 745 N N . ARG A 1 98 ? 3.820 11.105 -15.696 1.00 84.31 98 ARG A N 1
ATOM 746 C CA . ARG A 1 98 ? 3.332 9.947 -16.457 1.00 84.31 98 ARG A CA 1
ATOM 747 C C . ARG A 1 98 ? 4.423 9.446 -17.383 1.00 84.31 98 ARG A C 1
ATOM 749 O O . ARG A 1 98 ? 5.094 10.237 -18.034 1.00 84.31 98 ARG A O 1
ATOM 756 N N . LEU A 1 99 ? 4.547 8.129 -17.501 1.00 88.00 99 LEU A N 1
ATOM 757 C CA . LEU A 1 99 ? 5.497 7.507 -18.419 1.00 88.00 99 LEU A CA 1
ATOM 758 C C . LEU A 1 99 ? 5.202 7.915 -19.867 1.00 88.00 99 LEU A C 1
ATOM 760 O O . LEU A 1 99 ? 4.043 7.978 -20.286 1.00 88.00 99 LEU A O 1
ATOM 764 N N . THR A 1 100 ? 6.255 8.118 -20.656 1.00 91.94 100 THR A N 1
ATOM 765 C CA . THR A 1 100 ? 6.121 8.243 -22.112 1.00 91.94 100 THR A CA 1
ATOM 766 C C . THR A 1 100 ? 5.407 7.017 -22.696 1.00 91.94 100 THR A C 1
ATOM 768 O O . THR A 1 100 ? 5.591 5.901 -22.196 1.00 91.94 100 THR A O 1
ATOM 771 N N . PRO A 1 101 ? 4.643 7.170 -23.797 1.00 91.88 101 PRO A N 1
ATOM 772 C CA . PRO A 1 101 ? 3.939 6.047 -24.419 1.00 91.88 101 PRO A CA 1
ATOM 773 C C . PRO A 1 101 ? 4.853 4.867 -24.773 1.00 91.88 101 PRO A C 1
ATOM 775 O O . PRO A 1 101 ? 4.439 3.717 -24.665 1.00 91.88 101 PRO A O 1
ATOM 778 N N . VAL A 1 102 ? 6.108 5.142 -25.149 1.00 94.62 102 VAL A N 1
ATOM 779 C CA . VAL A 1 102 ? 7.103 4.110 -25.478 1.00 94.62 102 VAL A CA 1
ATOM 780 C C . VAL A 1 102 ? 7.495 3.309 -24.236 1.00 94.62 102 VAL A C 1
ATOM 782 O O . VAL A 1 102 ? 7.409 2.085 -24.256 1.00 94.62 102 VAL A O 1
ATOM 785 N N . LEU A 1 103 ? 7.878 3.974 -23.140 1.00 93.62 103 LEU A N 1
ATOM 786 C CA . LEU A 1 103 ? 8.251 3.287 -21.902 1.00 93.62 103 LEU A CA 1
ATOM 787 C C . LEU A 1 103 ? 7.067 2.503 -21.315 1.00 93.62 103 LEU A C 1
ATOM 789 O O . LEU A 1 103 ? 7.239 1.361 -20.893 1.00 93.62 103 LEU A O 1
ATOM 793 N N . ALA A 1 104 ? 5.863 3.081 -21.342 1.00 91.62 104 ALA A N 1
ATOM 794 C CA . ALA A 1 104 ? 4.648 2.401 -20.903 1.00 91.62 104 ALA A CA 1
ATOM 795 C C . ALA A 1 104 ? 4.365 1.131 -21.730 1.00 91.62 104 ALA A C 1
ATOM 797 O O . ALA A 1 104 ? 4.086 0.077 -21.156 1.00 91.62 104 ALA A O 1
ATOM 798 N N . ALA A 1 105 ? 4.481 1.198 -23.060 1.00 91.94 105 ALA A N 1
ATOM 799 C CA . ALA A 1 105 ? 4.268 0.047 -23.937 1.00 91.94 105 ALA A CA 1
ATOM 800 C C . ALA A 1 105 ? 5.320 -1.056 -23.726 1.00 91.94 105 ALA A C 1
ATOM 802 O O . ALA A 1 105 ? 4.965 -2.228 -23.640 1.00 91.94 105 ALA A O 1
ATOM 803 N N . GLU A 1 106 ? 6.598 -0.697 -23.586 1.00 95.69 106 GLU A N 1
ATOM 804 C CA . GLU A 1 106 ? 7.677 -1.668 -23.355 1.00 95.69 106 GLU A CA 1
ATOM 805 C C . GLU A 1 106 ? 7.573 -2.348 -21.983 1.00 95.69 106 GLU A C 1
ATOM 807 O O . GLU A 1 106 ? 7.791 -3.555 -21.865 1.00 95.69 106 GLU A O 1
ATOM 812 N N . LEU A 1 107 ? 7.199 -1.602 -20.937 1.00 93.94 107 LEU A N 1
ATOM 813 C CA . LEU A 1 107 ? 6.910 -2.184 -19.626 1.00 93.94 107 LEU A CA 1
ATOM 814 C C . LEU A 1 107 ? 5.702 -3.115 -19.686 1.00 93.94 107 LEU A C 1
ATOM 816 O O . LEU A 1 107 ? 5.765 -4.196 -19.113 1.00 93.94 107 LEU A O 1
ATOM 820 N N . THR A 1 108 ? 4.646 -2.732 -20.407 1.00 91.81 108 THR A N 1
ATOM 821 C CA . THR A 1 108 ? 3.464 -3.585 -20.610 1.00 91.81 108 THR A CA 1
ATOM 822 C C . THR A 1 108 ? 3.865 -4.889 -21.299 1.00 91.81 108 THR A C 1
ATOM 824 O O . THR A 1 108 ? 3.657 -5.961 -20.741 1.00 91.81 108 THR A O 1
ATOM 827 N N . ALA A 1 109 ? 4.559 -4.817 -22.439 1.00 93.56 109 ALA A N 1
ATOM 828 C CA . ALA A 1 109 ? 5.024 -5.998 -23.168 1.00 93.56 109 ALA A CA 1
ATOM 829 C C . ALA A 1 109 ? 5.930 -6.900 -22.312 1.00 93.56 109 ALA A C 1
ATOM 831 O O . ALA A 1 109 ? 5.799 -8.125 -22.333 1.00 93.56 109 ALA A O 1
ATOM 832 N N . LEU A 1 110 ? 6.839 -6.311 -21.528 1.00 94.44 110 LEU A N 1
ATOM 833 C CA . LEU A 1 110 ? 7.688 -7.065 -20.611 1.00 94.44 110 LEU A CA 1
ATOM 834 C C . LEU A 1 110 ? 6.862 -7.770 -19.527 1.00 94.44 110 LEU A C 1
ATOM 836 O O . LEU A 1 110 ? 7.059 -8.966 -19.313 1.00 94.44 110 LEU A O 1
ATOM 840 N N . PHE A 1 111 ? 5.960 -7.050 -18.856 1.00 92.38 111 PHE A N 1
ATOM 841 C CA . PHE A 1 111 ? 5.175 -7.547 -17.721 1.00 92.38 111 PHE A CA 1
ATOM 842 C C . PHE A 1 111 ? 4.026 -8.478 -18.103 1.00 92.38 111 PHE A C 1
ATOM 844 O O . PHE A 1 111 ? 3.577 -9.248 -17.257 1.00 92.38 111 PHE A O 1
ATOM 851 N N . GLU A 1 112 ? 3.618 -8.475 -19.365 1.00 91.12 112 GLU A N 1
ATOM 852 C CA . GLU A 1 112 ? 2.633 -9.409 -19.915 1.00 91.12 112 GLU A CA 1
ATOM 853 C C . GLU A 1 112 ? 3.275 -10.601 -20.640 1.00 91.12 112 GLU A C 1
ATOM 855 O O . GLU A 1 112 ? 2.571 -11.506 -21.078 1.00 91.12 112 GLU A O 1
ATOM 860 N N . SER A 1 113 ? 4.609 -10.658 -20.745 1.00 92.06 113 SER A N 1
ATOM 861 C CA . SER A 1 113 ? 5.288 -11.838 -21.293 1.00 92.06 113 SER A CA 1
ATOM 862 C C . SER A 1 113 ? 5.157 -13.048 -20.360 1.00 92.06 113 SER A C 1
ATOM 864 O O . SER A 1 113 ? 5.336 -12.909 -19.150 1.00 92.06 113 SER A O 1
ATOM 866 N N . ASP A 1 114 ? 4.948 -14.252 -20.908 1.00 91.88 114 ASP A N 1
ATOM 867 C CA . ASP A 1 114 ? 4.792 -15.498 -20.128 1.00 91.88 114 ASP A CA 1
ATOM 868 C C . ASP A 1 114 ? 5.901 -15.699 -19.085 1.00 91.88 114 ASP A C 1
ATOM 870 O O . ASP A 1 114 ? 5.651 -16.058 -17.934 1.00 91.88 114 ASP A O 1
ATOM 874 N N . ALA A 1 115 ? 7.144 -15.403 -19.471 1.00 92.56 115 ALA A N 1
ATOM 875 C CA . ALA A 1 115 ? 8.301 -15.489 -18.589 1.00 92.56 115 ALA A CA 1
ATOM 876 C C . ALA A 1 115 ? 8.160 -14.555 -17.371 1.00 92.56 115 ALA A C 1
ATOM 878 O O . ALA A 1 115 ? 8.365 -14.974 -16.231 1.00 92.56 115 ALA A O 1
ATOM 879 N N . MET A 1 116 ? 7.756 -13.299 -17.590 1.00 93.69 116 MET A N 1
ATOM 880 C CA . MET A 1 116 ? 7.550 -12.339 -16.504 1.00 93.69 116 MET A CA 1
ATOM 881 C C . MET A 1 116 ? 6.285 -12.634 -15.701 1.00 93.69 116 MET A C 1
ATOM 883 O O . MET A 1 116 ? 6.282 -12.432 -14.489 1.00 93.69 116 MET A O 1
ATOM 887 N N . LEU A 1 117 ? 5.224 -13.146 -16.325 1.00 90.88 117 LEU A N 1
ATOM 888 C CA . LEU A 1 117 ? 4.027 -13.602 -15.618 1.00 90.88 117 LEU A CA 1
ATOM 889 C C . LEU A 1 117 ? 4.357 -14.742 -14.647 1.00 90.88 117 LEU A C 1
ATOM 891 O O . LEU A 1 117 ? 3.886 -14.722 -13.507 1.00 90.88 117 LEU A O 1
ATOM 895 N N . GLN A 1 118 ? 5.232 -15.675 -15.038 1.00 92.00 118 GLN A N 1
ATOM 896 C CA . GLN A 1 118 ? 5.730 -16.712 -14.134 1.00 92.00 118 GLN A CA 1
ATOM 897 C C . GLN A 1 118 ? 6.500 -16.102 -12.955 1.00 92.00 118 GLN A C 1
ATOM 899 O O . GLN A 1 118 ? 6.190 -16.409 -11.807 1.00 92.00 118 GLN A O 1
ATOM 904 N N . VAL A 1 119 ? 7.434 -15.173 -13.206 1.00 93.94 119 VAL A N 1
ATOM 905 C CA . VAL A 1 119 ? 8.178 -14.490 -12.125 1.00 93.94 119 VAL A CA 1
ATOM 906 C C . VAL A 1 119 ? 7.241 -13.751 -11.174 1.00 93.94 119 VAL A C 1
ATOM 908 O O . VAL A 1 119 ? 7.408 -13.831 -9.956 1.00 93.94 119 VAL A O 1
ATOM 911 N N . GLN A 1 120 ? 6.260 -13.022 -11.710 1.00 89.81 120 GLN A N 1
ATOM 912 C CA . GLN A 1 120 ? 5.279 -12.294 -10.907 1.00 89.81 120 GLN A CA 1
ATOM 913 C C . GLN A 1 120 ? 4.456 -13.245 -10.046 1.00 89.81 120 GLN A C 1
ATOM 915 O O . GLN A 1 120 ? 4.242 -12.965 -8.868 1.00 89.81 120 GLN A O 1
ATOM 920 N N . THR A 1 121 ? 4.037 -14.374 -10.614 1.00 89.12 121 THR A N 1
ATOM 921 C CA . THR A 1 121 ? 3.275 -15.405 -9.909 1.00 89.12 121 THR A CA 1
ATOM 922 C C . THR A 1 121 ? 4.104 -16.028 -8.791 1.00 89.12 121 THR A C 1
ATOM 924 O O . THR A 1 121 ? 3.657 -16.032 -7.647 1.00 89.12 121 THR A O 1
ATOM 927 N N . ASP A 1 122 ? 5.336 -16.456 -9.070 1.00 91.62 122 ASP A N 1
ATOM 928 C CA . ASP A 1 122 ? 6.236 -17.048 -8.072 1.00 91.62 122 ASP A CA 1
ATOM 929 C C . ASP A 1 122 ? 6.537 -16.063 -6.933 1.00 91.62 122 ASP A C 1
ATOM 931 O O . ASP A 1 122 ? 6.479 -16.406 -5.749 1.00 91.62 122 ASP A O 1
ATOM 935 N N . THR A 1 123 ? 6.799 -14.801 -7.284 1.00 89.19 123 THR A N 1
ATOM 936 C CA . THR A 1 123 ? 7.060 -13.735 -6.308 1.00 89.19 123 THR A CA 1
ATOM 937 C C . THR A 1 123 ? 5.825 -13.460 -5.450 1.00 89.19 123 THR A C 1
ATOM 939 O O . THR A 1 123 ? 5.938 -13.251 -4.240 1.00 89.19 123 THR A O 1
ATOM 942 N N . TYR A 1 124 ? 4.633 -13.488 -6.048 1.00 85.12 124 TYR A N 1
ATOM 943 C CA . TYR A 1 124 ? 3.383 -13.296 -5.324 1.00 85.12 124 TYR A CA 1
ATOM 944 C C . TYR A 1 124 ? 3.042 -14.485 -4.426 1.00 85.12 124 TYR A C 1
ATOM 946 O O . TYR A 1 124 ? 2.632 -14.274 -3.291 1.00 85.12 124 TYR A O 1
ATOM 954 N N . ILE A 1 125 ? 3.283 -15.723 -4.862 1.00 87.81 125 ILE A N 1
ATOM 955 C CA . ILE A 1 125 ? 3.149 -16.914 -4.010 1.00 87.81 125 ILE A CA 1
ATOM 956 C C . ILE A 1 125 ? 4.075 -16.790 -2.794 1.00 87.81 125 ILE A C 1
ATOM 958 O O . ILE A 1 125 ? 3.622 -16.941 -1.660 1.00 87.81 125 ILE A O 1
ATOM 962 N N . ALA A 1 126 ? 5.336 -16.398 -2.997 1.00 89.69 126 ALA A N 1
ATOM 963 C CA . ALA A 1 126 ? 6.266 -16.160 -1.895 1.00 89.69 126 ALA A CA 1
ATOM 964 C C . ALA A 1 126 ? 5.806 -15.023 -0.960 1.00 89.69 126 ALA A C 1
ATOM 966 O O . ALA A 1 126 ? 6.040 -15.069 0.250 1.00 89.69 126 ALA A O 1
ATOM 967 N N . LEU A 1 127 ? 5.143 -13.987 -1.489 1.00 86.94 127 LEU A N 1
ATOM 968 C CA . LEU A 1 127 ? 4.491 -12.961 -0.674 1.00 86.94 127 LEU A CA 1
ATOM 969 C C . LEU A 1 127 ? 3.339 -13.555 0.147 1.00 86.94 127 LEU A C 1
ATOM 971 O O . LEU A 1 127 ? 3.253 -13.264 1.339 1.00 86.94 127 LEU A O 1
ATOM 975 N N . LEU A 1 128 ? 2.485 -14.388 -0.452 1.00 87.94 128 LEU A N 1
ATOM 976 C CA . LEU A 1 128 ? 1.368 -15.038 0.237 1.00 87.94 128 LEU A CA 1
ATOM 977 C C . LEU A 1 128 ? 1.846 -15.966 1.359 1.00 87.94 128 LEU A C 1
ATOM 979 O O . LEU A 1 128 ? 1.251 -15.954 2.435 1.00 87.94 128 LEU A O 1
ATOM 983 N N . ASP A 1 129 ? 2.949 -16.690 1.170 1.00 91.94 129 ASP A N 1
ATOM 984 C CA . ASP A 1 129 ? 3.562 -17.490 2.238 1.00 91.94 129 ASP A CA 1
ATOM 985 C C . ASP A 1 129 ? 4.012 -16.616 3.410 1.00 91.94 129 ASP A C 1
ATOM 987 O O . ASP A 1 129 ? 3.764 -16.931 4.578 1.00 91.94 129 ASP A O 1
ATOM 991 N N . LYS A 1 130 ? 4.613 -15.461 3.118 1.00 91.81 130 LYS A N 1
ATOM 992 C CA . LYS A 1 130 ? 4.988 -14.505 4.161 1.00 91.81 130 LYS A CA 1
ATOM 993 C C . LYS A 1 130 ? 3.764 -13.910 4.861 1.00 91.81 130 LYS A C 1
ATOM 995 O O . LYS A 1 130 ? 3.780 -13.787 6.083 1.00 91.81 130 LYS A O 1
ATOM 1000 N N . VAL A 1 131 ? 2.707 -13.573 4.116 1.00 92.00 131 VAL A N 1
ATOM 1001 C CA . VAL A 1 131 ? 1.422 -13.115 4.674 1.00 92.00 131 VAL A CA 1
ATOM 1002 C C . VAL A 1 131 ? 0.816 -14.189 5.572 1.00 92.00 131 VAL A C 1
ATOM 1004 O O . VAL A 1 131 ? 0.332 -13.868 6.651 1.00 92.00 131 VAL A O 1
ATOM 1007 N N . ARG A 1 132 ? 0.876 -15.464 5.177 1.00 93.00 132 ARG A N 1
ATOM 1008 C CA . ARG A 1 132 ? 0.394 -16.586 5.988 1.00 93.00 132 ARG A CA 1
ATOM 1009 C C . ARG A 1 132 ? 1.122 -16.662 7.330 1.00 93.00 132 ARG A C 1
ATOM 1011 O O . ARG A 1 132 ? 0.460 -16.777 8.358 1.00 93.00 132 ARG A O 1
ATOM 1018 N N . LEU A 1 133 ? 2.455 -16.584 7.335 1.00 94.50 133 LEU A N 1
ATOM 1019 C CA . LEU A 1 133 ? 3.247 -16.588 8.574 1.00 94.50 133 LEU A CA 1
ATOM 1020 C C . LEU A 1 133 ? 2.890 -15.396 9.472 1.00 94.50 133 LEU A C 1
ATOM 1022 O O . LEU A 1 133 ? 2.691 -15.551 10.674 1.00 94.50 133 LEU A O 1
ATOM 1026 N N . ASP A 1 134 ? 2.744 -14.220 8.870 1.00 95.25 134 ASP A N 1
ATOM 1027 C CA . ASP A 1 134 ? 2.321 -12.997 9.546 1.00 95.25 134 ASP A CA 1
ATOM 1028 C C . ASP A 1 134 ? 0.920 -13.119 10.158 1.00 95.25 134 ASP A C 1
ATOM 1030 O O . ASP A 1 134 ? 0.703 -12.728 11.300 1.00 95.25 134 ASP A O 1
ATOM 1034 N N . LEU A 1 135 ? -0.030 -13.698 9.429 1.00 95.25 135 LEU A N 1
ATOM 1035 C CA . LEU A 1 135 ? -1.390 -13.922 9.906 1.00 95.25 135 LEU A CA 1
ATOM 1036 C C . LEU A 1 135 ? -1.432 -14.894 11.082 1.00 95.25 135 LEU A C 1
ATOM 1038 O O . LEU A 1 135 ? -2.146 -14.628 12.042 1.00 95.25 135 LEU A O 1
ATOM 1042 N N . LEU A 1 136 ? -0.662 -15.984 11.034 1.00 95.25 136 LEU A N 1
ATOM 1043 C CA . LEU A 1 136 ? -0.566 -16.940 12.143 1.00 95.25 136 LEU A CA 1
ATOM 1044 C C . LEU A 1 136 ? 0.093 -16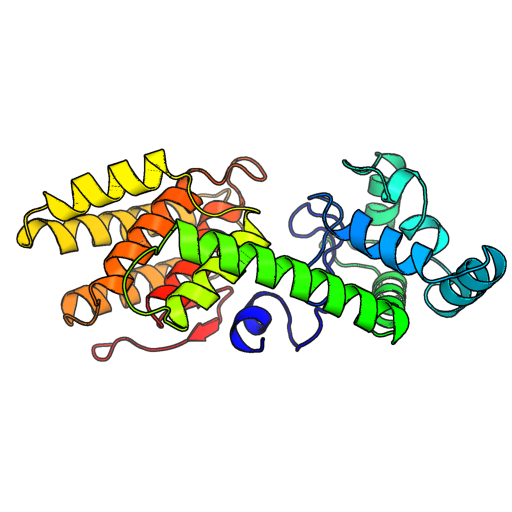.318 13.380 1.00 95.25 136 LEU A C 1
ATOM 1046 O O . LEU A 1 136 ? -0.297 -16.629 14.502 1.00 95.25 136 LEU A O 1
ATOM 1050 N N . ARG A 1 137 ? 1.053 -15.407 13.184 1.00 96.25 137 ARG A N 1
ATOM 1051 C CA . ARG A 1 137 ? 1.679 -14.639 14.266 1.00 96.25 137 ARG A CA 1
ATOM 1052 C C . ARG A 1 137 ? 0.707 -13.636 14.886 1.00 96.25 137 ARG A C 1
ATOM 1054 O O . ARG A 1 137 ? 0.557 -13.585 16.103 1.00 96.25 137 ARG A O 1
ATOM 1061 N N . VAL A 1 138 ? 0.039 -12.833 14.058 1.00 96.56 138 VAL A N 1
ATOM 1062 C CA . VAL A 1 138 ? -0.861 -11.774 14.533 1.00 96.56 138 VAL A CA 1
ATOM 1063 C C . VAL A 1 138 ? -2.160 -12.359 15.083 1.00 96.56 138 VAL A C 1
ATOM 1065 O O . VAL A 1 138 ? -2.642 -11.878 16.104 1.00 96.56 138 VAL A O 1
ATOM 1068 N N . PHE A 1 139 ? -2.721 -13.401 14.475 1.00 95.81 139 PHE A N 1
ATOM 1069 C CA . PHE A 1 139 ? -3.974 -14.044 14.882 1.00 95.81 139 PHE A CA 1
ATOM 1070 C C . PHE A 1 139 ? -3.745 -15.535 15.180 1.00 95.81 139 PHE A C 1
ATOM 1072 O O . PHE A 1 139 ? -4.155 -16.390 14.396 1.00 95.81 139 PHE A O 1
ATOM 1079 N N . PRO A 1 140 ? -3.107 -15.866 16.319 1.00 93.44 140 PRO A N 1
ATOM 1080 C CA . PRO A 1 140 ? -2.767 -17.251 16.658 1.00 93.44 140 PRO A CA 1
ATOM 1081 C C . PRO A 1 140 ? -3.988 -18.110 17.020 1.00 93.44 140 PRO A C 1
ATOM 1083 O O . PRO A 1 140 ? -3.884 -19.332 17.083 1.00 93.44 140 PRO A O 1
ATOM 1086 N N . ALA A 1 141 ? -5.141 -17.485 17.271 1.00 90.31 141 ALA A N 1
ATOM 1087 C CA . ALA A 1 141 ? -6.382 -18.151 17.637 1.00 90.31 141 ALA A CA 1
ATOM 1088 C C . ALA A 1 141 ? -7.580 -17.563 16.876 1.00 90.31 141 ALA A C 1
ATOM 1090 O O . ALA A 1 141 ? -7.568 -16.405 16.451 1.00 90.31 141 ALA A O 1
ATOM 1091 N N . GLY A 1 142 ? -8.643 -18.363 16.766 1.00 87.31 142 GLY A N 1
ATOM 1092 C CA . GLY A 1 142 ? -9.887 -17.985 16.099 1.00 87.31 142 GLY A CA 1
ATOM 1093 C C . GLY A 1 142 ? -9.862 -18.177 14.577 1.00 87.31 142 GLY A C 1
ATOM 1094 O O . GLY A 1 142 ? -8.875 -18.648 14.010 1.00 87.31 142 GLY A O 1
ATOM 1095 N N . PRO A 1 143 ? -10.972 -17.850 13.893 1.00 92.12 143 PRO A N 1
ATOM 1096 C CA . PRO A 1 143 ? -11.084 -18.045 12.456 1.00 92.12 143 PRO A CA 1
ATOM 1097 C C . PRO A 1 143 ? -10.219 -17.048 11.674 1.00 92.12 143 PRO A C 1
ATOM 1099 O O . PRO A 1 143 ? -10.137 -15.855 12.000 1.00 92.12 143 PRO A O 1
ATOM 1102 N N . MET A 1 144 ? -9.631 -17.545 10.584 1.00 94.06 144 MET A N 1
ATOM 1103 C CA . MET A 1 144 ? -8.969 -16.724 9.578 1.00 94.06 144 MET A CA 1
ATOM 1104 C C . MET A 1 144 ? -10.001 -16.243 8.556 1.00 94.06 144 MET A C 1
ATOM 1106 O O . MET A 1 144 ? -10.355 -16.961 7.623 1.00 94.06 144 MET A O 1
ATOM 1110 N N . THR A 1 145 ? -10.525 -15.037 8.755 1.00 94.12 145 THR A N 1
ATOM 1111 C CA . THR A 1 145 ? -11.535 -14.452 7.867 1.00 94.12 145 THR A CA 1
ATOM 1112 C C . THR A 1 145 ? -10.895 -13.864 6.610 1.00 94.12 145 THR A C 1
ATOM 1114 O O . THR A 1 145 ? -9.736 -13.440 6.613 1.00 94.12 145 THR A O 1
ATOM 1117 N N . LEU A 1 146 ? -11.673 -13.753 5.526 1.00 89.75 146 LEU A N 1
ATOM 1118 C CA . LEU A 1 146 ? -11.224 -13.062 4.310 1.00 89.75 146 LEU A CA 1
ATOM 1119 C C . LEU A 1 146 ? -10.811 -11.609 4.585 1.00 89.75 146 LEU A C 1
ATOM 1121 O O . LEU A 1 146 ? -9.898 -11.101 3.939 1.00 89.75 146 LEU A O 1
ATOM 1125 N N . ARG A 1 147 ? -11.441 -10.956 5.567 1.00 93.06 147 ARG A N 1
ATOM 1126 C CA . ARG A 1 147 ? -11.111 -9.595 5.996 1.00 93.06 147 ARG A CA 1
ATOM 1127 C C . ARG A 1 147 ? -9.684 -9.507 6.541 1.00 93.06 147 ARG A C 1
ATOM 1129 O O . ARG A 1 147 ? -8.918 -8.670 6.069 1.00 93.06 147 ARG A O 1
ATOM 1136 N N . LYS A 1 148 ? -9.298 -10.404 7.459 1.00 94.94 148 LYS A N 1
ATOM 1137 C CA . LYS A 1 148 ? -7.923 -10.494 7.990 1.00 94.94 148 LYS A CA 1
ATOM 1138 C C . LYS A 1 148 ? -6.909 -10.742 6.880 1.00 94.94 148 LYS A C 1
ATOM 1140 O O . LYS A 1 148 ? -5.890 -10.060 6.823 1.00 94.94 148 LYS A O 1
ATOM 1145 N N . VAL A 1 149 ? -7.215 -11.672 5.971 1.00 92.56 149 VAL A N 1
ATOM 1146 C CA . VAL A 1 149 ? -6.335 -12.002 4.841 1.00 92.56 149 VAL A CA 1
ATOM 1147 C C . VAL A 1 149 ? -6.123 -10.788 3.937 1.00 92.56 149 VAL A C 1
ATOM 1149 O O . VAL A 1 149 ? -4.983 -10.422 3.666 1.00 92.56 149 VAL A O 1
ATOM 1152 N N . ARG A 1 150 ? -7.200 -10.118 3.512 1.00 90.19 150 ARG A N 1
ATOM 1153 C CA . ARG A 1 150 ? -7.127 -8.927 2.647 1.00 90.19 150 ARG A CA 1
ATOM 1154 C C . ARG A 1 150 ? -6.383 -7.777 3.321 1.00 90.19 150 ARG A C 1
ATOM 1156 O O . ARG A 1 150 ? -5.528 -7.161 2.693 1.00 90.19 150 ARG A O 1
ATOM 1163 N N . TRP A 1 151 ? -6.663 -7.535 4.601 1.00 94.31 151 TRP A N 1
ATOM 1164 C CA . TRP A 1 151 ? -5.967 -6.527 5.398 1.00 94.31 151 TRP A CA 1
ATOM 1165 C C . TRP A 1 151 ? -4.462 -6.804 5.482 1.00 94.31 151 TRP A C 1
ATOM 1167 O O . TRP A 1 151 ? -3.655 -5.888 5.313 1.00 94.31 151 TRP A O 1
ATOM 1177 N N . ALA A 1 152 ? -4.071 -8.062 5.698 1.00 94.00 152 ALA A N 1
ATOM 1178 C CA . ALA A 1 152 ? -2.667 -8.433 5.798 1.00 94.00 152 ALA A CA 1
ATOM 1179 C C . ALA A 1 152 ? -1.933 -8.350 4.456 1.00 94.00 152 ALA A C 1
ATOM 1181 O O . ALA A 1 152 ? -0.799 -7.874 4.426 1.00 94.00 152 ALA A O 1
ATOM 1182 N N . ILE A 1 153 ? -2.580 -8.749 3.354 1.00 88.31 153 ILE A N 1
ATOM 1183 C CA . ILE A 1 153 ? -2.031 -8.577 2.002 1.00 88.31 153 ILE A CA 1
ATOM 1184 C C . ILE A 1 153 ? -1.787 -7.091 1.721 1.00 88.31 153 ILE A C 1
ATOM 1186 O O . ILE A 1 153 ? -0.654 -6.734 1.410 1.00 88.31 153 ILE A O 1
ATOM 1190 N N . ASP A 1 154 ? -2.797 -6.225 1.880 1.00 88.31 154 ASP A N 1
ATOM 1191 C CA . ASP A 1 154 ? -2.642 -4.785 1.605 1.00 88.31 154 ASP A CA 1
ATOM 1192 C C . ASP A 1 154 ? -1.564 -4.159 2.500 1.00 88.31 154 ASP A C 1
ATOM 1194 O O . ASP A 1 154 ? -0.667 -3.477 2.007 1.00 88.31 154 ASP A O 1
ATOM 1198 N N . THR A 1 155 ? -1.571 -4.465 3.802 1.00 90.00 155 THR A N 1
ATOM 1199 C CA . THR A 1 155 ? -0.556 -3.950 4.734 1.00 90.00 155 THR A CA 1
ATOM 1200 C C . THR A 1 155 ? 0.849 -4.388 4.329 1.00 90.00 155 THR A C 1
ATOM 1202 O O . THR A 1 155 ? 1.784 -3.589 4.369 1.00 90.00 155 THR A O 1
ATOM 1205 N N . ARG A 1 156 ? 1.027 -5.647 3.917 1.00 88.38 156 ARG A N 1
ATOM 1206 C CA . ARG A 1 156 ? 2.346 -6.162 3.553 1.00 88.38 156 ARG A CA 1
ATOM 1207 C C . ARG A 1 156 ? 2.839 -5.625 2.212 1.00 88.38 156 ARG A C 1
ATOM 1209 O O . ARG A 1 156 ? 4.020 -5.311 2.112 1.00 88.38 156 ARG A O 1
ATOM 1216 N N . VAL A 1 157 ? 1.959 -5.485 1.221 1.00 81.25 157 VAL A N 1
ATOM 1217 C CA . VAL A 1 157 ? 2.290 -4.871 -0.076 1.00 81.25 157 VAL A CA 1
ATOM 1218 C C . VAL A 1 157 ? 2.691 -3.409 0.115 1.00 81.25 157 VAL A C 1
ATOM 1220 O O . VAL A 1 157 ? 3.753 -2.999 -0.335 1.00 81.25 157 VAL A O 1
ATOM 1223 N N . GLN A 1 158 ? 1.889 -2.643 0.854 1.00 78.44 158 GLN A N 1
ATOM 1224 C CA . GLN A 1 158 ? 2.081 -1.199 0.989 1.00 78.44 158 GLN A CA 1
ATOM 1225 C C . GLN A 1 158 ? 3.154 -0.805 2.013 1.00 78.44 158 GLN A C 1
ATOM 1227 O O . GLN A 1 158 ? 3.745 0.267 1.918 1.00 78.44 158 GLN A O 1
ATOM 1232 N N . GLN A 1 159 ? 3.379 -1.619 3.048 1.00 79.81 159 GLN A N 1
ATOM 1233 C CA . GLN A 1 159 ? 4.207 -1.235 4.200 1.00 79.81 159 GLN A CA 1
ATOM 1234 C C . GLN A 1 159 ? 5.201 -2.319 4.643 1.00 79.81 159 GLN A C 1
ATOM 1236 O O . GLN A 1 159 ? 5.833 -2.179 5.695 1.00 79.81 159 GLN A O 1
ATOM 1241 N N . GLY A 1 160 ? 5.342 -3.399 3.871 1.00 84.25 160 GLY A N 1
ATOM 1242 C CA . GLY A 1 160 ? 6.365 -4.442 4.016 1.00 84.25 160 GLY A CA 1
ATOM 1243 C C . GLY A 1 160 ? 6.146 -5.457 5.143 1.00 84.25 160 GLY A C 1
ATOM 1244 O O . GLY A 1 160 ? 6.544 -6.616 5.008 1.00 84.25 160 GLY A O 1
ATOM 1245 N N . PHE A 1 161 ? 5.518 -5.049 6.248 1.00 88.25 161 PHE A N 1
ATOM 1246 C CA . PHE A 1 161 ? 5.307 -5.877 7.438 1.00 88.25 161 PHE A CA 1
ATOM 1247 C C . PHE A 1 161 ? 4.082 -5.436 8.254 1.00 88.25 161 PHE A C 1
ATOM 1249 O O . PHE A 1 161 ? 3.721 -4.254 8.283 1.00 88.25 161 PHE A O 1
ATOM 1256 N N . LEU A 1 162 ? 3.466 -6.402 8.942 1.00 93.38 162 LEU A N 1
ATOM 1257 C CA . LEU A 1 162 ? 2.431 -6.179 9.959 1.00 93.38 162 LEU A CA 1
ATOM 1258 C C . LEU A 1 162 ? 3.029 -5.629 11.271 1.00 93.38 162 LEU A C 1
ATOM 1260 O O . LEU A 1 162 ? 4.227 -5.793 11.490 1.00 93.38 162 LEU A O 1
ATOM 1264 N N . PRO A 1 163 ? 2.226 -5.036 12.181 1.00 94.38 163 PRO A N 1
ATOM 1265 C CA . PRO A 1 163 ? 2.701 -4.596 13.496 1.00 94.38 163 PRO A CA 1
ATOM 1266 C C . PRO A 1 163 ? 3.531 -5.648 14.256 1.00 94.38 163 PRO A C 1
ATOM 1268 O O . PRO A 1 163 ? 3.296 -6.855 14.129 1.00 94.38 163 PRO A O 1
ATOM 1271 N N . GLY A 1 164 ? 4.503 -5.177 15.044 1.00 94.19 164 GLY A N 1
ATOM 1272 C CA . GLY A 1 164 ? 5.373 -6.028 15.861 1.00 94.19 164 GLY A CA 1
ATOM 1273 C C . GLY A 1 164 ? 4.652 -6.629 17.070 1.00 94.19 164 GLY A C 1
ATOM 1274 O O . GLY A 1 164 ? 3.649 -6.088 17.538 1.00 94.19 164 GLY A O 1
ATOM 1275 N N . ASP A 1 165 ? 5.172 -7.744 17.586 1.00 96.19 165 ASP A N 1
ATOM 1276 C CA . ASP A 1 165 ? 4.503 -8.543 18.624 1.00 96.19 165 ASP A CA 1
ATOM 1277 C C . ASP A 1 165 ? 4.278 -7.766 19.927 1.00 96.19 165 ASP A C 1
ATOM 1279 O O . ASP A 1 165 ? 3.184 -7.811 20.490 1.00 96.19 165 ASP A O 1
ATOM 1283 N N . GLU A 1 166 ? 5.266 -6.982 20.368 1.00 96.81 166 GLU A N 1
ATOM 1284 C CA . GLU A 1 166 ? 5.146 -6.142 21.567 1.00 96.81 166 GLU A CA 1
ATOM 1285 C C . GLU A 1 166 ? 4.043 -5.087 21.426 1.00 96.81 166 GLU A C 1
ATOM 1287 O O . GLU A 1 166 ? 3.259 -4.856 22.352 1.00 96.81 166 GLU A O 1
ATOM 1292 N N . ASP A 1 167 ? 3.938 -4.459 20.251 1.00 96.06 167 ASP A N 1
ATOM 1293 C CA . ASP A 1 167 ? 2.918 -3.449 19.993 1.00 96.06 167 ASP A CA 1
ATOM 1294 C C . ASP A 1 167 ? 1.514 -4.062 19.953 1.00 96.06 167 ASP A C 1
ATOM 1296 O O . ASP A 1 167 ? 0.569 -3.461 20.476 1.00 96.06 167 ASP A O 1
ATOM 1300 N N . ILE A 1 168 ? 1.383 -5.258 19.370 1.00 97.06 168 ILE A N 1
ATOM 1301 C CA . ILE A 1 168 ? 0.131 -6.019 19.322 1.00 97.06 168 ILE A CA 1
ATOM 1302 C C . ILE A 1 168 ? -0.286 -6.443 20.729 1.00 97.06 168 ILE A C 1
ATOM 1304 O O . ILE A 1 168 ? -1.430 -6.208 21.118 1.00 97.06 168 ILE A O 1
ATOM 1308 N N . ALA A 1 169 ? 0.624 -7.034 21.506 1.00 97.56 169 ALA A N 1
ATOM 1309 C CA . ALA A 1 169 ? 0.348 -7.474 22.869 1.00 97.56 169 ALA A CA 1
ATOM 1310 C C . ALA A 1 169 ? -0.089 -6.295 23.749 1.00 97.56 169 ALA A C 1
ATOM 1312 O O . ALA A 1 169 ? -1.121 -6.360 24.421 1.00 97.56 169 ALA A O 1
ATOM 1313 N N . ARG A 1 170 ? 0.633 -5.170 23.668 1.00 97.81 170 ARG A N 1
ATOM 1314 C CA . ARG A 1 170 ? 0.291 -3.936 24.384 1.00 97.81 170 ARG A CA 1
ATOM 1315 C C . ARG A 1 170 ? -1.067 -3.380 23.961 1.00 97.81 170 ARG A C 1
ATOM 1317 O O . ARG A 1 170 ? -1.825 -2.923 24.814 1.00 97.81 170 ARG A O 1
ATOM 1324 N N . LEU A 1 171 ? -1.383 -3.387 22.664 1.00 97.25 171 LEU A N 1
ATOM 1325 C CA . LEU A 1 171 ? -2.690 -2.955 22.170 1.00 97.25 171 LEU A CA 1
ATOM 1326 C C . LEU A 1 171 ? -3.799 -3.858 22.718 1.00 97.25 171 LEU A C 1
ATOM 1328 O O . LEU A 1 171 ? -4.752 -3.354 23.303 1.00 97.25 171 LEU A O 1
ATOM 1332 N N . ARG A 1 172 ? -3.659 -5.179 22.587 1.00 97.38 172 ARG A N 1
ATOM 1333 C CA . ARG A 1 172 ? -4.661 -6.150 23.044 1.00 97.38 172 ARG A CA 1
ATOM 1334 C C . ARG A 1 172 ? -4.898 -6.096 24.546 1.00 97.38 172 ARG A C 1
ATOM 1336 O O . ARG A 1 172 ? -6.050 -6.158 24.958 1.00 97.38 172 ARG A O 1
ATOM 1343 N N . ALA A 1 173 ? -3.855 -5.893 25.350 1.00 98.00 173 ALA A N 1
ATOM 1344 C CA . ALA A 1 173 ? -4.005 -5.680 26.789 1.00 98.00 173 ALA A CA 1
ATOM 1345 C C . ALA A 1 173 ? -4.884 -4.453 27.092 1.00 98.00 173 ALA A C 1
ATOM 1347 O O . ALA A 1 173 ? -5.786 -4.523 27.925 1.00 98.00 173 ALA A O 1
ATOM 1348 N N . LYS A 1 174 ? -4.684 -3.346 26.361 1.00 97.62 174 LYS A N 1
ATOM 1349 C CA . LYS A 1 174 ? -5.530 -2.149 26.489 1.00 97.62 174 LYS A CA 1
ATOM 1350 C C . LYS A 1 174 ? -6.961 -2.396 26.024 1.00 97.62 174 LYS A C 1
ATOM 1352 O O . LYS A 1 174 ? -7.882 -1.908 26.663 1.00 97.62 174 LYS A O 1
ATOM 1357 N N . LEU A 1 175 ? -7.152 -3.141 24.935 1.00 96.12 175 LEU A N 1
ATOM 1358 C CA . LEU A 1 175 ? -8.483 -3.482 24.427 1.00 96.12 175 LEU A CA 1
ATOM 1359 C C . LEU A 1 175 ? -9.255 -4.394 25.389 1.00 96.12 175 LEU A C 1
ATOM 1361 O O . LEU A 1 175 ? -10.451 -4.195 25.579 1.00 96.12 175 LEU A O 1
ATOM 1365 N N . ALA A 1 176 ? -8.578 -5.358 26.014 1.00 96.12 176 ALA A N 1
ATOM 1366 C CA . ALA A 1 176 ? -9.179 -6.278 26.977 1.00 96.12 176 ALA A CA 1
ATOM 1367 C C . ALA A 1 176 ? -9.596 -5.578 28.280 1.00 96.12 176 ALA A C 1
ATOM 1369 O O . ALA A 1 176 ? -10.634 -5.908 28.843 1.00 96.12 176 ALA A O 1
ATOM 1370 N N . ALA A 1 177 ? -8.815 -4.596 28.739 1.00 97.44 177 ALA A N 1
ATOM 1371 C CA . ALA A 1 177 ? -9.119 -3.815 29.939 1.00 97.44 177 ALA A CA 1
ATOM 1372 C C . ALA A 1 177 ? -10.125 -2.670 29.701 1.00 97.44 177 ALA A C 1
ATOM 1374 O O . ALA A 1 177 ? -10.528 -2.004 30.653 1.00 97.44 177 ALA A O 1
ATOM 1375 N N . MET A 1 178 ? -10.500 -2.397 28.446 1.00 97.00 178 MET A N 1
ATOM 1376 C CA . MET A 1 178 ? -11.322 -1.242 28.082 1.00 97.00 178 MET A CA 1
ATOM 1377 C C . MET A 1 178 ? -12.799 -1.462 28.442 1.00 97.00 178 MET A C 1
ATOM 1379 O O . MET A 1 178 ? -13.394 -2.430 27.955 1.00 97.00 178 MET A O 1
ATOM 1383 N N . PRO A 1 179 ? -13.430 -0.540 29.199 1.00 96.81 179 PRO A N 1
ATOM 1384 C CA . PRO A 1 179 ? -14.875 -0.553 29.396 1.00 96.81 179 PRO A CA 1
ATOM 1385 C C . PRO A 1 179 ? -15.616 -0.477 28.059 1.00 96.81 179 PRO A C 1
ATOM 1387 O O . PRO A 1 179 ? -15.222 0.268 27.161 1.00 96.81 179 PRO A O 1
ATOM 1390 N N . GLU A 1 180 ? -16.724 -1.204 27.923 1.00 92.00 180 GLU A N 1
ATOM 1391 C CA . GLU A 1 180 ? -17.488 -1.240 26.668 1.00 92.00 180 GLU A CA 1
ATOM 1392 C C . GLU A 1 180 ? -17.944 0.158 26.220 1.00 92.00 180 GLU A C 1
ATOM 1394 O O . GLU A 1 180 ? -17.815 0.499 25.044 1.00 92.00 180 GLU A O 1
ATOM 1399 N N . ALA A 1 181 ? -18.358 1.001 27.172 1.00 94.38 181 ALA A N 1
ATOM 1400 C CA . ALA A 1 181 ? -18.759 2.386 26.926 1.00 94.38 181 ALA A CA 1
ATOM 1401 C C . ALA A 1 181 ? -17.645 3.255 26.307 1.00 94.38 181 ALA A C 1
ATOM 1403 O O . ALA A 1 181 ? -17.936 4.242 25.634 1.00 94.38 181 ALA A O 1
ATOM 1404 N N . GLU A 1 182 ? -16.370 2.895 26.494 1.00 96.62 182 GLU A N 1
ATOM 1405 C CA . GLU A 1 182 ? -15.245 3.623 25.903 1.00 96.62 182 GLU A CA 1
ATOM 1406 C C . GLU A 1 182 ? -14.930 3.192 24.469 1.00 96.62 182 GLU A C 1
ATOM 1408 O O . GLU A 1 182 ? -14.277 3.949 23.752 1.00 96.62 182 GLU A O 1
ATOM 1413 N N . ARG A 1 183 ? -15.391 2.022 24.009 1.00 95.12 183 ARG A N 1
ATOM 1414 C CA . ARG A 1 183 ? -14.995 1.483 22.697 1.00 95.12 183 ARG A CA 1
ATOM 1415 C C . ARG A 1 183 ? -15.312 2.450 21.561 1.00 95.12 183 ARG A C 1
ATOM 1417 O O . ARG A 1 183 ? -14.430 2.864 20.809 1.00 95.12 183 ARG A O 1
ATOM 1424 N N . TRP A 1 184 ? -16.567 2.865 21.451 1.00 95.94 184 TRP A N 1
ATOM 1425 C CA . TRP A 1 184 ? -17.007 3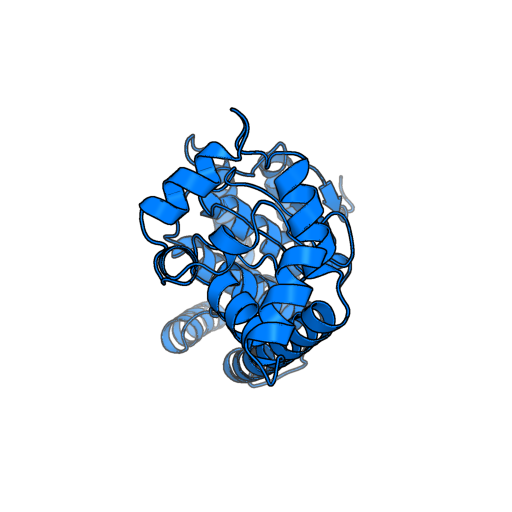.701 20.336 1.00 95.94 184 TRP A CA 1
ATOM 1426 C C . TRP A 1 184 ? -16.354 5.086 20.317 1.00 95.94 184 TRP A C 1
ATOM 1428 O O . TRP A 1 184 ? -15.847 5.458 19.258 1.00 95.94 184 TRP A O 1
ATOM 1438 N N . PRO A 1 185 ? -16.238 5.814 21.447 1.00 97.81 185 PRO A N 1
ATOM 1439 C CA . PRO A 1 185 ? -15.436 7.036 21.499 1.00 97.81 185 PRO A CA 1
ATOM 1440 C C . PRO A 1 185 ? -13.991 6.856 21.005 1.00 97.81 185 PRO A C 1
ATOM 1442 O O . PRO A 1 185 ? -13.475 7.711 20.285 1.00 97.81 185 PRO A O 1
ATOM 1445 N N . ARG A 1 186 ? -13.327 5.740 21.340 1.00 97.88 186 ARG A N 1
ATOM 1446 C CA . ARG A 1 186 ? -11.940 5.479 20.911 1.00 97.88 186 ARG A CA 1
ATOM 1447 C C . ARG A 1 186 ? -11.839 5.194 19.415 1.00 97.88 186 ARG A C 1
ATOM 1449 O O . ARG A 1 186 ? -10.896 5.664 18.783 1.00 97.88 186 ARG A O 1
ATOM 1456 N N . LEU A 1 187 ? -12.802 4.473 18.840 1.00 98.25 187 LEU A N 1
ATOM 1457 C CA . LEU A 1 187 ? -12.839 4.253 17.393 1.00 98.25 187 LEU A CA 1
ATOM 1458 C C . LEU A 1 187 ? -13.144 5.547 16.625 1.00 98.25 187 LEU A C 1
ATOM 1460 O O . LEU A 1 187 ? -12.486 5.814 15.622 1.00 98.25 187 LEU A O 1
ATOM 1464 N N . ARG A 1 188 ? -14.054 6.395 17.125 1.00 98.44 188 ARG A N 1
ATOM 1465 C CA . ARG A 1 188 ? -14.290 7.729 16.541 1.00 98.44 188 ARG A CA 1
ATOM 1466 C C . ARG A 1 188 ? -13.029 8.579 16.543 1.00 98.44 188 ARG A C 1
ATOM 1468 O O . ARG A 1 188 ? -12.701 9.148 15.513 1.00 98.44 188 ARG A O 1
ATOM 1475 N N . ALA A 1 189 ? -12.253 8.557 17.626 1.00 98.38 189 ALA A N 1
ATOM 1476 C CA . ALA A 1 189 ? -10.983 9.280 17.683 1.00 98.38 189 ALA A CA 1
ATOM 1477 C C . ALA A 1 189 ? -9.977 8.827 16.602 1.00 98.38 189 ALA A C 1
ATOM 1479 O O . ALA A 1 189 ? -9.210 9.643 16.092 1.00 98.38 189 ALA A O 1
ATOM 1480 N N . ILE A 1 190 ? -9.982 7.544 16.218 1.00 98.50 190 ILE A N 1
ATOM 1481 C CA . ILE A 1 190 ? -9.175 7.049 15.090 1.00 98.50 190 ILE A CA 1
ATOM 1482 C C . ILE A 1 190 ? -9.678 7.646 13.763 1.00 98.50 190 ILE A C 1
ATOM 1484 O O . ILE A 1 190 ? -8.869 8.052 12.927 1.00 98.50 190 ILE A O 1
ATOM 1488 N N . PHE A 1 191 ? -10.996 7.719 13.562 1.00 98.31 191 PHE A N 1
ATOM 1489 C CA . PHE A 1 191 ? -11.582 8.334 12.367 1.00 98.31 191 PHE A CA 1
ATOM 1490 C C . PHE A 1 191 ? -11.343 9.844 12.317 1.00 98.31 191 PHE A C 1
ATOM 1492 O O . PHE A 1 191 ? -11.030 10.368 11.251 1.00 98.31 191 PHE A O 1
ATOM 1499 N N . ASP A 1 192 ? -11.411 10.527 13.458 1.00 98.19 192 ASP A N 1
ATOM 1500 C CA . ASP A 1 192 ? -11.110 11.952 13.581 1.00 98.19 192 ASP A CA 1
ATOM 1501 C C . ASP A 1 192 ? -9.636 12.235 13.288 1.00 98.19 192 ASP A C 1
ATOM 1503 O O . ASP A 1 192 ? -9.331 13.190 12.573 1.00 98.19 192 ASP A O 1
ATOM 1507 N N . TRP A 1 193 ? -8.722 11.380 13.766 1.00 97.50 193 TRP A N 1
ATOM 1508 C CA . TRP A 1 193 ? -7.301 11.448 13.415 1.00 97.50 193 TRP A CA 1
ATOM 1509 C C . TRP A 1 193 ? -7.096 11.358 11.902 1.00 97.50 193 TRP A C 1
ATOM 1511 O O . TRP A 1 193 ? -6.429 12.218 11.329 1.00 97.50 193 TRP A O 1
ATOM 1521 N N . TYR A 1 194 ? -7.705 10.365 11.246 1.00 97.56 194 TYR A N 1
ATOM 1522 C CA . TYR A 1 194 ? -7.634 10.238 9.790 1.00 97.56 194 TYR A CA 1
ATOM 1523 C C . TYR A 1 194 ? -8.239 11.463 9.100 1.00 97.56 194 TYR A C 1
ATOM 1525 O O . TYR A 1 194 ? -7.617 12.027 8.207 1.00 97.56 194 TYR A O 1
ATOM 1533 N N . GLY A 1 195 ? -9.418 11.911 9.534 1.00 96.81 195 GLY A N 1
ATOM 1534 C CA . GLY A 1 195 ? -10.094 13.060 8.947 1.00 96.81 195 GLY A CA 1
ATOM 1535 C C . GLY A 1 195 ? -9.273 14.342 9.068 1.00 96.81 195 GLY A C 1
ATOM 1536 O O . GLY A 1 195 ? -9.211 15.118 8.120 1.00 96.81 195 GLY A O 1
ATOM 1537 N N . ALA A 1 196 ? -8.635 14.570 10.217 1.00 95.69 196 ALA A N 1
ATOM 1538 C CA . ALA A 1 196 ? -7.744 15.703 10.427 1.00 95.69 196 ALA A CA 1
ATOM 1539 C C . ALA A 1 196 ? -6.498 15.601 9.543 1.00 95.69 196 ALA A C 1
ATOM 1541 O O . ALA A 1 196 ? -6.196 16.552 8.825 1.00 95.69 196 ALA A O 1
ATOM 1542 N N . LEU A 1 197 ? -5.828 14.444 9.550 1.00 94.88 197 LEU A N 1
ATOM 1543 C CA . LEU A 1 197 ? -4.644 14.185 8.737 1.00 94.88 197 LEU A CA 1
ATOM 1544 C C . LEU A 1 197 ? -4.934 14.391 7.246 1.00 94.88 197 LEU A C 1
ATOM 1546 O O . LEU A 1 197 ? -4.237 15.163 6.599 1.00 94.88 197 LEU A O 1
ATOM 1550 N N . ALA A 1 198 ? -5.998 13.786 6.720 1.00 94.31 198 ALA A N 1
ATOM 1551 C CA . ALA A 1 198 ? -6.381 13.834 5.309 1.00 94.31 198 ALA A CA 1
ATOM 1552 C C . ALA A 1 198 ? -6.730 15.244 4.793 1.00 94.31 198 ALA A C 1
ATOM 1554 O O . ALA A 1 198 ? -6.814 15.448 3.587 1.00 94.31 198 ALA A O 1
ATOM 1555 N N . ARG A 1 199 ? -6.953 16.217 5.688 1.00 92.00 199 ARG A N 1
ATOM 1556 C CA . ARG A 1 199 ? -7.179 17.632 5.343 1.00 92.00 199 ARG A CA 1
ATOM 1557 C C . ARG A 1 199 ? -5.911 18.487 5.414 1.00 92.00 199 ARG A C 1
ATOM 1559 O O . ARG A 1 199 ? -5.981 19.686 5.151 1.00 92.00 199 ARG A O 1
ATOM 1566 N N . THR A 1 200 ? -4.779 17.916 5.817 1.00 92.06 200 THR A N 1
ATOM 1567 C CA . THR A 1 200 ? -3.495 18.624 5.801 1.00 92.06 200 THR A CA 1
ATOM 1568 C C . THR A 1 200 ? -2.945 18.727 4.379 1.00 92.06 200 THR A C 1
ATOM 1570 O O . THR A 1 200 ? -3.318 17.958 3.500 1.00 92.06 200 THR A O 1
ATOM 1573 N N . ILE A 1 201 ? -2.077 19.714 4.147 1.00 90.31 201 ILE A N 1
ATOM 1574 C CA . ILE A 1 201 ? -1.581 20.053 2.803 1.00 90.31 201 ILE A CA 1
ATOM 1575 C C . ILE A 1 201 ? -0.665 18.983 2.192 1.00 90.31 201 ILE A C 1
ATOM 1577 O O . ILE A 1 201 ? -0.583 18.884 0.975 1.00 90.31 201 ILE A O 1
ATOM 1581 N N . ASP A 1 202 ? 0.016 18.199 3.027 1.00 89.31 202 ASP A N 1
ATOM 1582 C CA . ASP A 1 202 ? 1.020 17.216 2.607 1.00 89.31 202 ASP A CA 1
ATOM 1583 C C . ASP A 1 202 ? 0.469 15.790 2.749 1.00 89.31 202 ASP A C 1
ATOM 1585 O O . ASP A 1 202 ? 1.047 14.942 3.429 1.00 89.31 202 ASP A O 1
ATOM 1589 N N . GLN A 1 203 ? -0.722 15.559 2.186 1.00 90.31 203 GLN A N 1
ATOM 1590 C CA . GLN A 1 203 ? -1.347 14.239 2.074 1.00 90.31 203 GLN A CA 1
ATOM 1591 C C . GLN A 1 203 ? -1.860 14.007 0.657 1.00 90.31 203 GLN A C 1
ATOM 1593 O O . GLN A 1 203 ? -2.875 14.568 0.245 1.00 90.31 203 GLN A O 1
ATOM 1598 N N . ASP A 1 204 ? -1.182 13.125 -0.067 1.00 85.88 204 ASP A N 1
ATOM 1599 C CA . ASP A 1 204 ? -1.500 12.838 -1.459 1.00 85.88 204 ASP A CA 1
ATOM 1600 C C . ASP A 1 204 ? -2.411 11.616 -1.617 1.00 85.88 204 ASP A C 1
ATOM 1602 O O . ASP A 1 204 ? -2.554 10.770 -0.730 1.00 85.88 204 ASP A O 1
ATOM 1606 N N . GLY A 1 205 ? -3.038 11.518 -2.792 1.00 80.56 205 GLY A N 1
ATOM 1607 C CA . GLY A 1 205 ? -3.911 10.406 -3.180 1.00 80.56 205 GLY A CA 1
ATOM 1608 C C . GLY A 1 205 ? -5.292 10.416 -2.522 1.00 80.56 205 GLY A C 1
ATOM 1609 O O . GLY A 1 205 ? -6.190 9.722 -3.000 1.00 80.56 205 GLY A O 1
ATOM 1610 N N . ILE A 1 206 ? -5.487 11.255 -1.502 1.00 84.81 206 ILE A N 1
ATOM 1611 C CA . ILE A 1 206 ? -6.801 11.610 -0.972 1.00 84.81 206 ILE A CA 1
ATOM 1612 C C . ILE A 1 206 ? -7.491 12.533 -1.976 1.00 84.81 206 ILE A C 1
ATOM 1614 O O . ILE A 1 206 ? -7.036 13.646 -2.232 1.00 84.81 206 ILE A O 1
ATOM 1618 N N . SER A 1 207 ? -8.598 12.077 -2.559 1.00 78.81 207 SER A N 1
ATOM 1619 C CA . SER A 1 207 ? -9.428 12.901 -3.434 1.00 78.81 207 SER A CA 1
ATOM 1620 C C . SER A 1 207 ? -10.573 13.515 -2.615 1.00 78.81 207 SER A C 1
ATOM 1622 O O . SER A 1 207 ? -10.370 14.231 -1.639 1.00 78.81 207 SER A O 1
ATOM 1624 N N . ARG A 1 208 ? -11.816 13.208 -2.977 1.00 83.12 208 ARG A N 1
ATOM 1625 C CA . ARG A 1 208 ? -13.051 13.580 -2.267 1.00 83.12 208 ARG A CA 1
ATOM 1626 C C . ARG A 1 208 ? -13.480 12.532 -1.229 1.00 83.12 208 ARG A C 1
ATOM 1628 O O . ARG A 1 208 ? -14.662 12.420 -0.904 1.00 83.12 208 ARG A O 1
ATOM 1635 N N . ASP A 1 209 ? -12.516 11.751 -0.749 1.00 89.50 209 ASP A N 1
ATOM 1636 C CA . ASP A 1 209 ? -12.725 10.546 0.055 1.00 89.50 209 ASP A CA 1
ATOM 1637 C C . ASP A 1 209 ? -12.973 10.869 1.530 1.00 89.50 209 ASP A C 1
ATOM 1639 O O . ASP A 1 209 ? -13.944 10.391 2.116 1.00 89.50 209 ASP A O 1
ATOM 1643 N N . ALA A 1 210 ? -12.146 11.742 2.115 1.00 92.56 210 ALA A N 1
ATOM 1644 C CA . ALA A 1 210 ? -12.053 11.929 3.563 1.00 92.56 210 ALA A CA 1
ATOM 1645 C C . ALA A 1 210 ? -13.377 12.297 4.243 1.00 92.56 210 ALA A C 1
ATOM 1647 O O . ALA A 1 210 ? -13.770 11.658 5.219 1.00 92.56 210 ALA A O 1
ATOM 1648 N N . ALA A 1 211 ? -14.088 13.303 3.725 1.00 93.88 211 ALA A N 1
ATOM 1649 C CA . ALA A 1 211 ? -15.358 13.738 4.307 1.00 93.88 211 ALA A CA 1
ATOM 1650 C C . ALA A 1 211 ? -16.420 12.628 4.254 1.00 93.88 211 ALA A C 1
ATOM 1652 O O . ALA A 1 211 ? -17.144 12.412 5.224 1.00 93.88 211 ALA A O 1
ATOM 1653 N N . TRP A 1 212 ? -16.477 11.895 3.138 1.00 94.69 212 TRP A N 1
ATOM 1654 C CA . TRP A 1 212 ? -17.412 10.787 2.977 1.00 94.69 212 TRP A CA 1
ATOM 1655 C C . TRP A 1 212 ? -17.047 9.614 3.890 1.00 94.69 212 TRP A C 1
ATOM 1657 O O . TRP A 1 212 ? -17.922 9.086 4.567 1.00 94.69 212 TRP A O 1
ATOM 1667 N N . ASN A 1 213 ? -15.765 9.251 3.964 1.00 96.88 213 ASN A N 1
ATOM 1668 C CA . ASN A 1 213 ? -15.262 8.171 4.811 1.00 96.88 213 ASN A CA 1
ATOM 1669 C C . ASN A 1 213 ? -15.572 8.414 6.283 1.00 96.88 213 ASN A C 1
ATOM 1671 O O . ASN A 1 213 ? -16.180 7.567 6.931 1.00 96.88 213 ASN A O 1
ATOM 1675 N N . VAL A 1 214 ? -15.221 9.594 6.800 1.00 97.19 214 VAL A N 1
ATOM 1676 C CA . VAL A 1 214 ? -15.492 9.948 8.198 1.00 97.19 214 VAL A CA 1
ATOM 1677 C C . VAL A 1 214 ? -16.992 9.877 8.488 1.00 97.19 214 VAL A C 1
ATOM 1679 O O . VAL A 1 214 ? -17.378 9.295 9.500 1.00 97.19 214 VAL A O 1
ATOM 1682 N N . ALA A 1 215 ? -17.846 10.402 7.604 1.00 96.00 215 ALA A N 1
ATOM 1683 C CA . ALA A 1 215 ? -19.296 10.338 7.784 1.00 96.00 215 ALA A CA 1
ATOM 1684 C C . ALA A 1 215 ? -19.826 8.892 7.749 1.00 96.00 215 ALA A C 1
ATOM 1686 O O . ALA A 1 215 ? -20.538 8.468 8.659 1.00 96.00 215 ALA A O 1
ATOM 1687 N N . ALA A 1 216 ? -19.441 8.113 6.736 1.00 96.44 216 ALA A N 1
ATOM 1688 C CA . ALA A 1 216 ? -19.899 6.741 6.549 1.00 96.44 216 ALA A CA 1
ATOM 1689 C C . ALA A 1 216 ? -19.448 5.821 7.692 1.00 96.44 216 ALA A C 1
ATOM 1691 O O . ALA A 1 216 ? -20.238 5.020 8.189 1.00 96.44 216 ALA A O 1
ATOM 1692 N N . TRP A 1 217 ? -18.203 5.948 8.153 1.00 97.81 217 TRP A N 1
ATOM 1693 C CA . TRP A 1 217 ? -17.677 5.116 9.234 1.00 97.81 217 TRP A CA 1
ATOM 1694 C C . TRP A 1 217 ? -18.255 5.490 10.599 1.00 97.81 217 TRP A C 1
ATOM 1696 O O . TRP A 1 217 ? -18.544 4.597 11.394 1.00 97.81 217 TRP A O 1
ATOM 1706 N N . ASN A 1 218 ? -18.493 6.780 10.866 1.00 97.81 218 ASN A N 1
ATOM 1707 C CA . ASN A 1 218 ? -19.236 7.197 12.058 1.00 97.81 218 ASN A CA 1
ATOM 1708 C C . ASN A 1 218 ? -20.671 6.652 12.030 1.00 97.81 218 ASN A C 1
ATOM 1710 O O . ASN A 1 218 ? -21.118 6.086 13.021 1.00 97.81 218 ASN A O 1
ATOM 1714 N N . CYS A 1 219 ? -21.338 6.703 10.875 1.00 96.81 219 CYS A N 1
ATOM 1715 C CA . CYS A 1 219 ? -22.668 6.123 10.701 1.00 96.81 219 CYS A CA 1
ATOM 1716 C C . CYS A 1 219 ? -22.703 4.609 10.992 1.00 96.81 219 CYS A C 1
ATOM 1718 O O . CYS A 1 219 ? -23.651 4.121 11.602 1.00 96.81 219 CYS A O 1
ATOM 1720 N N . LEU A 1 220 ? -21.656 3.852 10.632 1.00 97.25 220 LEU A N 1
ATOM 1721 C CA . LEU A 1 220 ? -21.557 2.433 11.006 1.00 97.25 220 LEU A CA 1
ATOM 1722 C C . LEU A 1 220 ? -21.487 2.223 12.523 1.00 97.25 220 LEU A C 1
ATOM 1724 O O . LEU A 1 220 ? -22.058 1.250 13.019 1.00 97.25 220 LEU A O 1
ATOM 1728 N N . ILE A 1 221 ? -20.799 3.110 13.251 1.00 96.50 221 ILE A N 1
ATOM 1729 C CA . ILE A 1 221 ? -20.783 3.085 14.720 1.00 96.50 221 ILE A CA 1
ATOM 1730 C C . ILE A 1 221 ? -22.191 3.363 15.251 1.00 96.50 221 ILE A C 1
ATOM 1732 O O . ILE A 1 221 ? -22.689 2.589 16.065 1.00 96.50 221 ILE A O 1
ATOM 1736 N N . ASP A 1 222 ? -22.840 4.425 14.768 1.00 96.25 222 ASP A N 1
ATOM 1737 C CA . ASP A 1 222 ? -24.186 4.830 15.198 1.00 96.25 222 ASP A CA 1
ATOM 1738 C C . ASP A 1 222 ? -25.236 3.737 14.947 1.00 96.25 222 ASP A C 1
ATOM 1740 O O . ASP A 1 222 ? -26.116 3.507 15.772 1.00 96.25 222 ASP A O 1
ATOM 1744 N N . ALA A 1 223 ? -25.105 3.003 13.841 1.00 95.25 223 ALA A N 1
ATOM 1745 C CA . ALA A 1 223 ? -25.989 1.900 13.482 1.00 95.25 223 ALA A CA 1
ATOM 1746 C C . ALA A 1 223 ? -25.627 0.555 14.151 1.00 95.25 223 ALA A C 1
ATOM 1748 O O . ALA A 1 223 ? -26.243 -0.464 13.830 1.00 95.25 223 ALA A O 1
ATOM 1749 N N . GLY A 1 224 ? -24.610 0.506 15.022 1.00 94.50 224 GLY A N 1
ATOM 1750 C CA . GLY A 1 224 ? -24.170 -0.731 15.682 1.00 94.50 224 GLY A CA 1
ATOM 1751 C C . GLY A 1 224 ? -23.651 -1.796 14.707 1.00 94.50 224 GLY A C 1
ATOM 1752 O O . GLY A 1 224 ? -23.813 -2.992 14.937 1.00 94.50 224 GLY A O 1
ATOM 1753 N N . ARG A 1 225 ? -23.069 -1.374 13.577 1.00 95.38 225 ARG A N 1
ATOM 1754 C CA . ARG A 1 225 ? -22.646 -2.253 12.471 1.00 95.38 225 ARG A CA 1
ATOM 1755 C C . ARG A 1 225 ? -21.165 -2.614 12.490 1.00 95.38 225 ARG A C 1
ATOM 1757 O O . ARG A 1 225 ? -20.716 -3.298 11.575 1.00 95.38 225 ARG A O 1
ATOM 1764 N N . VAL A 1 226 ? -20.425 -2.167 13.503 1.00 96.62 226 VAL A N 1
ATOM 1765 C CA . VAL A 1 226 ? -19.009 -2.496 13.687 1.00 96.62 226 VAL A CA 1
ATOM 1766 C C . VAL A 1 226 ? -18.879 -3.712 14.601 1.00 96.62 226 VAL A C 1
ATOM 1768 O O . VAL A 1 226 ? -19.202 -3.642 15.785 1.00 96.62 226 VAL A O 1
ATOM 1771 N N . ASP A 1 227 ? -18.394 -4.825 14.052 1.00 95.81 227 ASP A N 1
ATOM 1772 C CA . ASP A 1 227 ? -18.138 -6.051 14.814 1.00 95.81 227 ASP A CA 1
ATOM 1773 C C . ASP A 1 227 ? -16.795 -6.001 15.588 1.00 95.81 227 ASP A C 1
ATOM 1775 O O . ASP A 1 227 ? -15.968 -5.098 15.415 1.00 95.81 227 ASP A O 1
ATOM 1779 N N . ALA A 1 228 ? -16.564 -6.975 16.477 1.00 95.06 228 ALA A N 1
ATOM 1780 C CA . ALA A 1 228 ? -15.352 -7.026 17.301 1.00 95.06 228 ALA A CA 1
ATOM 1781 C C . ALA A 1 228 ? -14.059 -7.203 16.478 1.00 95.06 228 ALA A C 1
ATOM 1783 O O . ALA A 1 228 ? -13.021 -6.645 16.838 1.00 95.06 228 ALA A O 1
ATOM 1784 N N . GLU A 1 229 ? -14.116 -7.944 15.366 1.00 96.31 229 GLU A N 1
ATOM 1785 C CA . GLU A 1 229 ? -12.971 -8.118 14.469 1.00 96.31 229 GLU A CA 1
ATOM 1786 C C . GLU A 1 229 ? -12.651 -6.807 13.746 1.00 96.31 229 GLU A C 1
ATOM 1788 O O . GLU A 1 229 ? -11.484 -6.428 13.643 1.00 96.31 229 GLU A O 1
ATOM 1793 N N . GLN A 1 230 ? -13.672 -6.083 13.287 1.00 97.50 230 GLN A N 1
ATOM 1794 C CA . GLN A 1 230 ? -13.516 -4.768 12.674 1.00 97.50 230 GLN A CA 1
ATOM 1795 C C . GLN A 1 230 ? -12.893 -3.777 13.649 1.00 97.50 230 GLN A C 1
ATOM 1797 O O . GLN A 1 230 ? -11.962 -3.064 13.284 1.00 97.50 230 GLN A O 1
ATOM 1802 N N . TYR A 1 231 ? -13.347 -3.770 14.900 1.00 97.81 231 TYR A N 1
ATOM 1803 C CA . TYR A 1 231 ? -12.790 -2.902 15.929 1.00 97.81 231 TYR A CA 1
ATOM 1804 C C . TYR A 1 231 ? -11.292 -3.169 16.180 1.00 97.81 231 TYR A C 1
ATOM 1806 O O . TYR A 1 231 ? -10.476 -2.238 16.204 1.00 97.81 231 TYR A O 1
ATOM 1814 N N . GLU A 1 232 ? -10.903 -4.440 16.334 1.00 97.19 232 GLU A N 1
ATOM 1815 C CA . GLU A 1 232 ? -9.497 -4.819 16.520 1.00 97.19 232 GLU A CA 1
ATOM 1816 C C . GLU A 1 232 ? -8.655 -4.470 15.284 1.00 97.19 232 GLU A C 1
ATOM 1818 O O . GLU A 1 232 ? -7.599 -3.844 15.406 1.00 97.19 232 GLU A O 1
ATOM 1823 N N . LEU A 1 233 ? -9.130 -4.815 14.084 1.00 98.00 233 LEU A N 1
ATOM 1824 C CA . LEU A 1 233 ? -8.421 -4.531 12.837 1.00 98.00 233 LEU A CA 1
ATOM 1825 C C . LEU A 1 233 ? -8.282 -3.031 12.568 1.00 98.00 233 LEU A C 1
ATOM 1827 O O . LEU A 1 233 ? -7.237 -2.607 12.077 1.00 98.00 233 LEU A O 1
ATOM 1831 N N . MET A 1 234 ? -9.272 -2.207 12.919 1.00 98.38 234 MET A N 1
ATOM 1832 C CA . MET A 1 234 ? -9.143 -0.749 12.842 1.00 98.38 234 MET A CA 1
ATOM 1833 C C . MET A 1 234 ? -8.063 -0.232 13.793 1.00 98.38 234 MET A C 1
ATOM 1835 O O . MET A 1 234 ? -7.265 0.629 13.419 1.00 98.38 234 MET A O 1
ATOM 1839 N N . SER A 1 235 ? -7.972 -0.809 14.991 1.00 97.94 235 SER A N 1
ATOM 1840 C CA . SER A 1 235 ? -6.933 -0.463 15.963 1.00 97.94 235 SER A CA 1
ATOM 1841 C C . SER A 1 235 ? -5.530 -0.857 15.475 1.00 97.94 235 SER A C 1
ATOM 1843 O O . SER A 1 235 ? -4.589 -0.069 15.592 1.00 97.94 235 SER A O 1
ATOM 1845 N N . LEU A 1 236 ? -5.381 -2.039 14.863 1.00 97.50 236 LEU A N 1
ATOM 1846 C CA . LEU A 1 236 ? -4.130 -2.481 14.231 1.00 97.50 236 LEU A CA 1
ATOM 1847 C C . LEU A 1 236 ? -3.776 -1.633 12.998 1.00 97.50 236 LEU A C 1
ATOM 1849 O O . LEU A 1 236 ? -2.613 -1.277 12.798 1.00 97.50 236 LEU A O 1
ATOM 1853 N N . THR A 1 237 ? -4.778 -1.259 12.201 1.00 97.19 237 THR A N 1
ATOM 1854 C CA . THR A 1 237 ? -4.626 -0.372 11.038 1.00 97.19 237 THR A CA 1
ATOM 1855 C C . THR A 1 237 ? -4.112 0.995 11.460 1.00 97.19 237 THR A C 1
ATOM 1857 O O . THR A 1 237 ? -3.160 1.498 10.863 1.00 97.19 237 THR A O 1
ATOM 1860 N N . PHE A 1 238 ? -4.685 1.580 12.513 1.00 96.56 238 PHE A N 1
ATOM 1861 C CA . PHE A 1 238 ? -4.202 2.829 13.094 1.00 96.56 238 PHE A CA 1
ATOM 1862 C C . PHE A 1 238 ? -2.768 2.691 13.612 1.00 96.56 238 PHE A C 1
ATOM 1864 O O . PHE A 1 238 ? -1.912 3.509 13.277 1.00 96.56 238 PHE A O 1
ATOM 1871 N N . LEU A 1 239 ? -2.481 1.631 14.377 1.00 94.75 239 LEU A N 1
ATOM 1872 C CA . LEU A 1 239 ? -1.155 1.363 14.935 1.00 94.75 239 LEU A CA 1
ATOM 1873 C C . LEU A 1 239 ? -0.069 1.307 13.854 1.00 94.75 239 LEU A C 1
ATOM 1875 O O . LEU A 1 239 ? 1.008 1.871 14.054 1.00 94.75 239 LEU A O 1
ATOM 1879 N N . ARG A 1 240 ? -0.354 0.660 12.717 1.00 91.81 240 ARG A N 1
ATOM 1880 C CA . ARG A 1 240 ? 0.583 0.589 11.594 1.00 91.81 240 ARG A CA 1
ATOM 1881 C C . ARG A 1 240 ? 0.646 1.894 10.807 1.00 91.81 240 ARG A C 1
ATOM 1883 O O . ARG A 1 240 ? 1.731 2.338 10.444 1.00 91.81 240 ARG A O 1
ATOM 1890 N N . SER A 1 241 ? -0.503 2.506 10.531 1.00 90.75 241 SER A N 1
ATOM 1891 C CA . SER A 1 241 ? -0.567 3.680 9.658 1.00 90.75 241 SER A CA 1
ATOM 1892 C C . SER A 1 241 ? 0.062 4.895 10.323 1.00 90.75 241 SER A C 1
ATOM 1894 O O . SER A 1 241 ? 0.849 5.572 9.677 1.00 90.75 241 SER A O 1
ATOM 1896 N N . ARG A 1 242 ? -0.146 5.116 11.628 1.00 88.75 242 ARG A N 1
ATOM 1897 C CA . ARG A 1 242 ? 0.440 6.255 12.362 1.00 88.75 242 ARG A CA 1
ATOM 1898 C C . ARG A 1 242 ? 1.976 6.255 12.419 1.00 88.75 242 ARG A C 1
ATOM 1900 O O . ARG A 1 242 ? 2.570 7.275 12.739 1.00 88.75 242 ARG A O 1
ATOM 1907 N N . THR A 1 243 ? 2.613 5.115 12.139 1.00 84.88 243 THR A N 1
ATOM 1908 C CA . THR A 1 243 ? 4.078 4.954 12.086 1.00 84.88 243 THR A CA 1
ATOM 1909 C C . THR A 1 243 ? 4.603 4.797 10.657 1.00 84.88 243 THR A C 1
ATOM 1911 O O . THR A 1 243 ? 5.778 4.498 10.452 1.00 84.88 243 THR A O 1
ATOM 1914 N N . ALA A 1 244 ? 3.749 4.978 9.648 1.00 76.06 244 ALA A N 1
ATOM 1915 C CA . ALA A 1 244 ? 4.165 4.996 8.256 1.00 76.06 244 ALA A CA 1
ATOM 1916 C C . ALA A 1 244 ? 4.952 6.283 7.966 1.00 76.06 244 ALA A C 1
ATOM 1918 O O . ALA A 1 244 ? 4.372 7.358 7.871 1.00 76.06 244 ALA A O 1
ATOM 1919 N N . ILE A 1 245 ? 6.275 6.157 7.837 1.00 66.94 245 ILE A N 1
ATOM 1920 C CA . ILE A 1 245 ? 7.206 7.282 7.633 1.00 66.94 245 ILE A CA 1
ATOM 1921 C C . ILE A 1 245 ? 7.664 7.456 6.175 1.00 66.94 245 ILE A C 1
ATOM 1923 O O . ILE A 1 245 ? 8.526 8.287 5.901 1.00 66.94 245 ILE A O 1
ATOM 1927 N N . GLY A 1 246 ? 7.130 6.670 5.233 1.00 71.19 246 GLY A N 1
ATOM 1928 C CA . GLY A 1 246 ? 7.474 6.796 3.812 1.00 71.19 246 GLY A CA 1
ATOM 1929 C C . GLY A 1 246 ? 7.173 8.211 3.314 1.00 71.19 246 GLY A C 1
ATOM 1930 O O . GLY A 1 246 ? 6.051 8.686 3.489 1.00 71.19 246 GLY A O 1
ATOM 1931 N N . ASN A 1 247 ? 8.182 8.889 2.754 1.00 79.75 247 ASN A N 1
ATOM 1932 C CA . ASN A 1 247 ? 8.137 10.317 2.408 1.00 79.75 247 ASN A CA 1
ATOM 1933 C C . ASN A 1 247 ? 7.589 11.192 3.549 1.00 79.75 247 ASN A C 1
ATOM 1935 O O . ASN A 1 247 ? 6.672 11.978 3.344 1.00 79.75 247 ASN A O 1
ATOM 1939 N N . SER A 1 248 ? 8.091 10.996 4.772 1.00 85.94 248 SER A N 1
ATOM 1940 C CA . SER A 1 248 ? 7.670 11.754 5.962 1.00 85.94 248 SER A CA 1
ATOM 1941 C C . SER A 1 248 ? 6.168 11.672 6.270 1.00 85.94 248 SER A C 1
ATOM 1943 O O . SER A 1 248 ? 5.629 12.532 6.959 1.00 85.94 248 SER A O 1
ATOM 1945 N N . GLY A 1 249 ? 5.491 10.620 5.797 1.00 87.69 249 GLY A N 1
ATOM 1946 C CA . GLY A 1 249 ? 4.062 10.415 6.026 1.00 87.69 249 GLY A CA 1
ATOM 1947 C C . GLY A 1 249 ? 3.148 10.994 4.944 1.00 87.69 249 GLY A C 1
ATOM 1948 O O . GLY A 1 249 ? 1.937 10.930 5.123 1.00 87.69 249 GLY A O 1
ATOM 1949 N N . ARG A 1 250 ? 3.673 11.475 3.807 1.00 88.56 250 ARG A N 1
ATOM 1950 C CA . ARG A 1 250 ? 2.886 12.038 2.684 1.00 88.56 250 ARG A CA 1
ATOM 1951 C C . ARG A 1 250 ? 1.723 11.158 2.195 1.00 88.56 250 ARG A C 1
ATOM 1953 O O . ARG A 1 250 ? 0.722 11.664 1.708 1.00 88.56 250 ARG A O 1
ATOM 1960 N N . TRP A 1 251 ? 1.837 9.836 2.332 1.00 87.56 251 TRP A N 1
ATOM 1961 C CA . TRP A 1 251 ? 0.833 8.853 1.880 1.00 87.56 251 TRP A CA 1
ATOM 1962 C C . TRP A 1 251 ? 0.047 8.205 3.030 1.00 87.56 251 TRP A C 1
ATOM 1964 O O . TRP A 1 251 ? -0.634 7.193 2.848 1.00 87.56 251 TRP A O 1
ATOM 1974 N N . GLN A 1 252 ? 0.186 8.727 4.249 1.00 91.56 252 GLN A N 1
ATOM 1975 C CA . GLN A 1 252 ? -0.289 8.075 5.466 1.00 91.56 252 GLN A CA 1
ATOM 1976 C C . GLN A 1 252 ? -1.818 7.973 5.520 1.00 91.56 252 GLN A C 1
ATOM 1978 O O . GLN A 1 252 ? -2.341 6.913 5.880 1.00 91.56 252 GLN A O 1
ATOM 1983 N N . ALA A 1 253 ? -2.532 9.032 5.130 1.00 93.19 253 ALA A N 1
ATOM 1984 C CA . ALA A 1 253 ? -3.988 9.034 5.065 1.00 93.19 253 ALA A CA 1
ATOM 1985 C C . ALA A 1 253 ? -4.510 8.037 4.018 1.00 93.19 253 ALA A C 1
ATOM 1987 O O . ALA A 1 253 ? -5.397 7.244 4.337 1.00 93.19 253 ALA A O 1
ATOM 1988 N N . LEU A 1 254 ? -3.919 8.017 2.813 1.00 90.88 254 LEU A N 1
ATOM 1989 C CA . LEU A 1 254 ? -4.305 7.098 1.732 1.00 90.88 254 LEU A CA 1
ATOM 1990 C C . LEU A 1 254 ? -4.127 5.638 2.166 1.00 90.88 254 LEU A C 1
ATOM 1992 O O . LEU A 1 254 ? -5.017 4.799 2.017 1.00 90.88 254 LEU A O 1
ATOM 1996 N N . ALA A 1 255 ? -2.971 5.333 2.755 1.00 90.00 255 ALA A N 1
ATOM 1997 C CA . ALA A 1 255 ? -2.667 4.003 3.259 1.00 90.00 255 ALA A CA 1
ATOM 1998 C C . ALA A 1 255 ? -3.667 3.560 4.345 1.00 90.00 255 ALA A C 1
ATOM 2000 O O . ALA A 1 255 ? -4.045 2.387 4.407 1.00 90.00 255 ALA A O 1
ATOM 2001 N N . PHE A 1 256 ? -4.112 4.489 5.195 1.00 95.19 256 PHE A N 1
ATOM 2002 C CA . PHE A 1 256 ? -5.122 4.213 6.209 1.00 95.19 256 PHE A CA 1
ATOM 2003 C C . PHE A 1 256 ? -6.504 3.942 5.598 1.00 95.19 256 PHE A C 1
ATOM 2005 O O . PHE A 1 256 ? -7.099 2.912 5.919 1.00 95.19 256 PHE A O 1
ATOM 2012 N N . GLU A 1 257 ? -7.021 4.811 4.719 1.00 94.56 257 GLU A N 1
ATOM 2013 C CA . GLU A 1 257 ? -8.392 4.672 4.191 1.00 94.56 257 GLU A CA 1
ATOM 2014 C C . GLU A 1 257 ? -8.602 3.397 3.381 1.00 94.56 257 GLU A C 1
ATOM 2016 O O . GLU A 1 257 ? -9.658 2.772 3.476 1.00 94.56 257 GLU A O 1
ATOM 2021 N N . ARG A 1 258 ? -7.574 2.950 2.656 1.00 91.88 258 ARG A N 1
ATOM 2022 C CA . ARG A 1 258 ? -7.602 1.692 1.906 1.00 91.88 258 ARG A CA 1
ATOM 2023 C C . ARG A 1 258 ? -7.856 0.493 2.807 1.00 91.88 258 ARG A C 1
ATOM 2025 O O . ARG A 1 258 ? -8.714 -0.343 2.526 1.00 91.88 258 ARG A O 1
ATOM 2032 N N . ARG A 1 259 ? -7.153 0.434 3.936 1.00 94.38 259 ARG A N 1
ATOM 2033 C CA . ARG A 1 259 ? -7.308 -0.642 4.923 1.00 94.38 259 ARG A CA 1
ATOM 2034 C C . ARG A 1 259 ? -8.589 -0.484 5.714 1.00 94.38 259 ARG A C 1
ATOM 2036 O O . ARG A 1 259 ? -9.263 -1.480 5.945 1.00 94.38 259 ARG A O 1
ATOM 2043 N N . ALA A 1 260 ? -8.954 0.742 6.077 1.00 96.88 260 ALA A N 1
ATOM 2044 C CA . ALA A 1 260 ? -10.219 1.018 6.742 1.00 96.88 260 ALA A CA 1
ATOM 2045 C C . ALA A 1 260 ? -11.406 0.547 5.888 1.00 96.88 260 ALA A C 1
ATOM 2047 O O . ALA A 1 260 ? -12.280 -0.143 6.401 1.00 96.88 260 ALA A O 1
ATOM 2048 N N . LYS A 1 261 ? -11.380 0.798 4.574 1.00 94.88 261 LYS A N 1
ATOM 2049 C CA . LYS A 1 261 ? -12.359 0.283 3.609 1.00 94.88 261 LYS A CA 1
ATOM 2050 C C . LYS A 1 261 ? -12.417 -1.247 3.591 1.00 94.88 261 LYS A C 1
ATOM 2052 O O . LYS A 1 261 ? -13.506 -1.806 3.673 1.00 94.88 261 LYS A O 1
ATOM 2057 N N . ILE A 1 262 ? -11.269 -1.933 3.548 1.00 93.75 262 ILE A N 1
ATOM 2058 C CA . ILE A 1 262 ? -11.201 -3.408 3.616 1.00 93.75 262 ILE A CA 1
ATOM 2059 C C . ILE A 1 262 ? -11.806 -3.934 4.925 1.00 93.75 262 ILE A C 1
ATOM 2061 O O . ILE A 1 262 ? -12.553 -4.912 4.923 1.00 93.75 262 ILE A O 1
ATOM 2065 N N . VAL A 1 263 ? -11.470 -3.301 6.050 1.00 97.19 263 VAL A N 1
ATOM 2066 C CA . VAL A 1 263 ? -11.908 -3.724 7.383 1.00 97.19 263 VAL A CA 1
ATOM 2067 C C . VAL A 1 263 ? -13.407 -3.486 7.558 1.00 97.19 263 VAL A C 1
ATOM 2069 O O . VAL A 1 263 ? -14.149 -4.399 7.925 1.00 97.19 263 VAL A O 1
ATOM 2072 N N . LEU A 1 264 ? -13.873 -2.276 7.268 1.00 96.81 264 LEU A N 1
ATOM 2073 C CA . LEU A 1 264 ? -15.252 -1.858 7.500 1.00 96.81 264 LEU A CA 1
ATOM 2074 C C . LEU A 1 264 ? -16.215 -2.346 6.410 1.00 96.81 264 LEU A C 1
ATOM 2076 O O . LEU A 1 264 ? -17.416 -2.407 6.653 1.00 96.81 264 LEU A O 1
ATOM 2080 N N . GLY A 1 265 ? -15.708 -2.720 5.230 1.00 93.44 265 GLY A N 1
ATOM 2081 C CA . GLY A 1 265 ? -16.525 -3.077 4.064 1.00 93.44 265 GLY A CA 1
ATOM 2082 C C . GLY A 1 265 ? -17.273 -1.886 3.452 1.00 93.44 265 GLY A C 1
ATOM 2083 O O . GLY A 1 265 ? -18.086 -2.069 2.551 1.00 93.44 265 GLY A O 1
ATOM 2084 N N . VAL A 1 266 ? -17.011 -0.676 3.952 1.00 94.62 266 VAL A N 1
ATOM 2085 C CA . VAL A 1 266 ? -17.571 0.597 3.495 1.00 94.62 266 VAL A CA 1
ATOM 2086 C C . VAL A 1 266 ? -16.425 1.598 3.435 1.00 94.62 266 VAL A C 1
ATOM 2088 O O . VAL A 1 266 ? -15.673 1.729 4.401 1.00 94.62 266 VAL A O 1
ATOM 2091 N N . GLY A 1 267 ? -16.252 2.290 2.314 1.00 93.62 267 GLY A N 1
ATOM 2092 C CA . GLY A 1 267 ? -15.119 3.197 2.128 1.00 93.62 267 GLY A CA 1
ATOM 2093 C C . GLY A 1 267 ? -15.047 3.794 0.724 1.00 93.62 267 GLY A C 1
ATOM 2094 O O . GLY A 1 267 ? -15.409 3.145 -0.255 1.00 93.62 267 GLY A O 1
ATOM 2095 N N . SER A 1 268 ? -14.527 5.009 0.631 1.00 92.00 268 SER A N 1
ATOM 2096 C CA . SER A 1 268 ? -14.107 5.700 -0.581 1.00 92.00 268 SER A CA 1
ATOM 2097 C C . SER A 1 268 ? -12.584 5.694 -0.634 1.00 92.00 268 SER A C 1
ATOM 2099 O O . SER A 1 268 ? -11.938 6.009 0.363 1.00 92.00 268 SER A O 1
ATOM 2101 N N . VAL A 1 269 ? -12.020 5.298 -1.769 1.00 88.56 269 VAL A N 1
ATOM 2102 C CA . VAL A 1 269 ? -10.580 5.386 -2.045 1.00 88.56 269 VAL A CA 1
ATOM 2103 C C . VAL A 1 269 ? -10.427 5.941 -3.447 1.00 88.56 269 VAL A C 1
ATOM 2105 O O . VAL A 1 269 ? -11.033 5.405 -4.379 1.00 88.56 269 VAL A O 1
ATOM 2108 N N . SER A 1 270 ? -9.642 7.006 -3.600 1.00 82.38 270 SER A N 1
ATOM 2109 C CA . SER A 1 270 ? -9.411 7.668 -4.893 1.00 82.38 270 SER A CA 1
ATOM 2110 C C . SER A 1 270 ? -10.715 8.025 -5.632 1.00 82.38 270 SER A C 1
ATOM 2112 O O . SER A 1 270 ? -10.815 7.940 -6.855 1.00 82.38 270 SER A O 1
ATOM 2114 N N . GLY A 1 271 ? -11.748 8.409 -4.879 1.00 83.06 271 GLY A N 1
ATOM 2115 C CA . GLY A 1 271 ? -13.078 8.761 -5.369 1.00 83.06 271 GLY A CA 1
ATOM 2116 C C . GLY A 1 271 ? -14.021 7.584 -5.649 1.00 83.06 271 GLY A C 1
ATOM 2117 O O . GLY A 1 271 ? -15.164 7.838 -6.040 1.00 83.06 271 GLY A O 1
ATOM 2118 N N . VAL A 1 272 ? -13.585 6.332 -5.453 1.00 83.19 272 VAL A N 1
ATOM 2119 C CA . VAL A 1 272 ? -14.394 5.119 -5.665 1.00 83.19 272 VAL A CA 1
ATOM 2120 C C . VAL A 1 272 ? -14.961 4.613 -4.343 1.00 83.19 272 VAL A C 1
ATOM 2122 O O . VAL A 1 272 ? -14.232 4.114 -3.478 1.00 83.19 272 VAL A O 1
ATOM 2125 N N . ARG A 1 273 ? -16.286 4.707 -4.218 1.00 89.62 273 ARG A N 1
ATOM 2126 C CA . ARG A 1 273 ? -17.058 4.301 -3.039 1.00 89.62 273 ARG A CA 1
ATOM 2127 C C . ARG A 1 273 ? -17.524 2.857 -3.163 1.00 89.62 273 ARG A C 1
ATOM 2129 O O . ARG A 1 273 ? -18.194 2.533 -4.135 1.00 89.62 273 ARG A O 1
ATOM 2136 N N . ASP A 1 274 ? -17.255 2.058 -2.135 1.00 86.06 274 ASP A N 1
ATOM 2137 C CA . ASP A 1 274 ? -17.867 0.742 -1.952 1.00 86.06 274 ASP A CA 1
ATOM 2138 C C . ASP A 1 274 ? -18.665 0.705 -0.651 1.00 86.06 274 ASP A C 1
ATOM 2140 O O . ASP A 1 274 ? -18.283 1.319 0.352 1.00 86.06 274 ASP A O 1
ATOM 2144 N N . GLY A 1 275 ? -19.761 -0.052 -0.682 1.00 86.25 275 GLY A N 1
ATOM 2145 C CA . GLY A 1 275 ? -20.692 -0.171 0.431 1.00 86.25 275 GLY A CA 1
ATOM 2146 C C . GLY A 1 275 ? -21.481 1.113 0.698 1.00 86.25 275 GLY A C 1
ATOM 2147 O O . GLY A 1 275 ? -21.296 2.153 0.067 1.00 86.25 275 GLY A O 1
ATOM 2148 N N . ALA A 1 276 ? -22.395 1.029 1.656 1.00 85.38 276 ALA A N 1
ATOM 2149 C CA . ALA A 1 276 ? -23.164 2.165 2.140 1.00 85.38 276 ALA A CA 1
ATOM 2150 C C . ALA A 1 276 ? -23.504 1.951 3.614 1.00 85.38 276 ALA A C 1
ATOM 2152 O O . ALA A 1 276 ? -23.672 0.813 4.064 1.00 85.38 276 ALA A O 1
ATOM 2153 N N . CYS A 1 277 ? -23.627 3.047 4.360 1.00 82.06 277 CYS A N 1
ATOM 2154 C CA . CYS A 1 277 ? -24.295 2.983 5.649 1.00 82.06 277 CYS A CA 1
ATOM 2155 C C . CYS A 1 277 ? -25.815 2.959 5.405 1.00 82.06 277 CYS A C 1
ATOM 2157 O O . CYS A 1 277 ? -26.292 3.791 4.640 1.00 82.06 277 CYS A O 1
ATOM 2159 N N . PRO A 1 278 ? -26.593 2.068 6.044 1.00 67.94 278 PRO A N 1
ATOM 2160 C CA . PRO A 1 278 ? -28.042 1.976 5.826 1.00 67.94 278 PRO A CA 1
ATOM 2161 C C . PRO A 1 278 ? -28.844 3.232 6.205 1.00 67.94 278 PRO A C 1
ATOM 2163 O O . PRO A 1 278 ? -30.018 3.311 5.867 1.00 67.94 278 PRO A O 1
ATOM 2166 N N . ALA A 1 279 ? -28.240 4.170 6.940 1.00 57.12 279 ALA A N 1
ATOM 2167 C CA . ALA A 1 279 ? -28.866 5.422 7.363 1.00 57.12 279 ALA A CA 1
ATOM 2168 C C . ALA A 1 279 ? -28.436 6.642 6.516 1.00 57.12 279 ALA A C 1
ATOM 2170 O O . ALA A 1 279 ? -28.682 7.772 6.935 1.00 57.12 279 ALA A O 1
ATOM 2171 N N . ALA A 1 280 ? -27.772 6.420 5.372 1.00 47.59 280 ALA A N 1
ATOM 2172 C CA . ALA A 1 280 ? -27.363 7.461 4.423 1.00 47.59 280 ALA A CA 1
ATOM 2173 C C . ALA A 1 280 ? -28.318 7.562 3.227 1.00 47.59 280 ALA A C 1
ATOM 2175 O O . ALA A 1 280 ? -28.748 6.497 2.728 1.00 47.59 280 ALA A O 1
#

Secondary structure (DSSP, 8-state):
-HHHHTTT-SSSSPPPB-GGGSSS-EETTTTEETTTT-HHHHHHHHHHT-SSHHHHHHHHHHH-TTTHHHHTSTTTSSSSPPHHHHHHHHTTB-TTSPBPHHHHHHHHHHHTSHHHHHHHHHHHHHHHHHHHHHHHHH--SS---HHHHHHHHHHHHHHSSPPPHHHHHHHHHHHHTS-HHHHHHHHHHHHHHHHHHTTSSS--S--SHHHHHHHHHHHHHHTT---HHHHHHHHHHHHHHTT--GGGGTTHHHHHHHHHHHHHS-EEETTEEE---TT-